Protein AF-A0A4Q4VJL8-F1 (afdb_monomer)

Foldseek 3Di:
DDDDDPDADADDDDDDDDPPPDDDDDDDDDDDDDDDDDDDDQWDQDDDPPFTWTQHPVVRDIDTDPLVVLVVCCVPPVPVQQAADPDPVRNVQLVVLSVCLRVQLPVLLVQLQCQQAPDPDHDPVSNVVSVVSNVVSLVVVLVCLVVHLESGDPHHHSSLVSCQVSLCQQCNSSVHDSVCSNPPRVSVVNNNCVVCVDPSNVVSLVSQCVVLVVLCADSNHRARVVAPDSVSLSVCVVVVHPSNDRD

Structure (mmCIF, N/CA/C/O backbone):
data_AF-A0A4Q4VJL8-F1
#
_entry.id   AF-A0A4Q4VJL8-F1
#
loop_
_atom_site.group_PDB
_atom_site.id
_atom_site.type_symbol
_atom_site.lab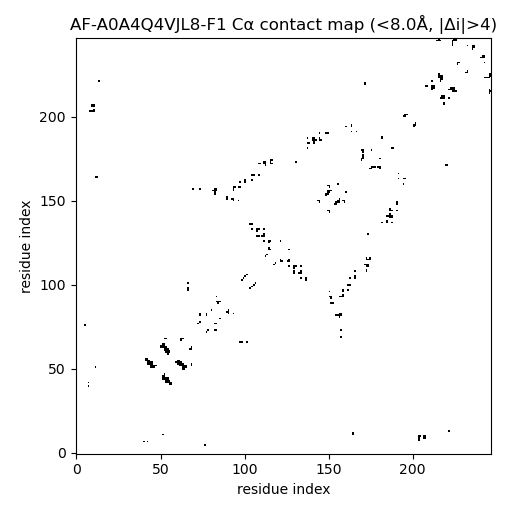el_atom_id
_atom_site.label_alt_id
_atom_site.label_comp_id
_atom_site.label_asym_id
_atom_site.label_entity_id
_atom_site.label_seq_id
_atom_site.pdbx_PDB_ins_code
_atom_site.Cartn_x
_atom_site.Cartn_y
_atom_site.Cartn_z
_atom_site.occupancy
_atom_site.B_iso_or_equiv
_atom_site.auth_seq_id
_atom_site.auth_comp_id
_atom_site.auth_asym_id
_atom_site.auth_atom_id
_atom_site.pdbx_PDB_model_num
ATOM 1 N N . MET A 1 1 ? -18.104 22.735 20.695 1.00 30.42 1 MET A N 1
ATOM 2 C CA . MET A 1 1 ? -16.638 22.797 20.523 1.00 30.42 1 MET A CA 1
ATOM 3 C C . MET A 1 1 ? -16.276 21.788 19.449 1.00 30.42 1 MET A C 1
ATOM 5 O O . MET A 1 1 ? -16.477 20.599 19.645 1.00 30.42 1 MET A O 1
ATOM 9 N N . SER A 1 2 ? -15.942 22.282 18.264 1.00 23.05 2 SER A N 1
ATOM 10 C CA . SER A 1 2 ? -15.775 21.526 17.019 1.00 23.05 2 SER A CA 1
ATOM 11 C C . SER A 1 2 ? -14.376 20.911 16.923 1.00 23.05 2 SER A C 1
ATOM 13 O O . SER A 1 2 ? -13.384 21.617 17.070 1.00 23.05 2 SER A O 1
ATOM 15 N N . SER A 1 3 ? -14.322 19.600 16.683 1.00 23.50 3 SER A N 1
ATOM 16 C CA . SER A 1 3 ? -13.102 18.813 16.456 1.00 23.50 3 SER A CA 1
ATOM 17 C C . SER A 1 3 ? -12.388 19.265 15.166 1.00 23.50 3 SER A C 1
ATOM 19 O O . SER A 1 3 ? -13.074 19.478 14.161 1.00 23.50 3 SER A O 1
ATOM 21 N N . PRO A 1 4 ? -11.051 19.434 15.150 1.00 25.03 4 PRO A N 1
ATOM 22 C CA . PRO A 1 4 ? -10.331 19.746 13.925 1.00 25.03 4 PRO A CA 1
ATOM 23 C C . PRO A 1 4 ? -10.252 18.487 13.053 1.00 25.03 4 PRO A C 1
ATOM 25 O O . PRO A 1 4 ? -9.719 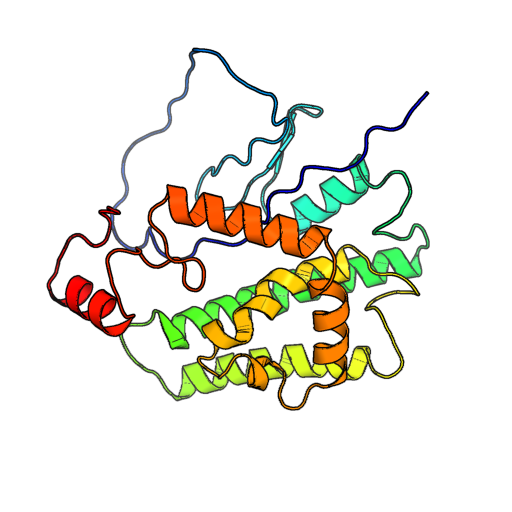17.456 13.455 1.00 25.03 4 PRO A O 1
ATOM 28 N N . ALA A 1 5 ? -10.830 18.570 11.856 1.00 23.64 5 ALA A N 1
ATOM 29 C CA . ALA A 1 5 ? -10.810 17.504 10.867 1.00 23.64 5 ALA A CA 1
ATOM 30 C C . ALA A 1 5 ? -9.370 17.174 10.432 1.00 23.64 5 ALA A C 1
ATOM 32 O O . ALA A 1 5 ? -8.567 18.070 10.173 1.00 23.64 5 ALA A O 1
ATOM 33 N N . ILE A 1 6 ? -9.068 15.881 10.290 1.00 29.61 6 ILE A N 1
ATOM 34 C CA . ILE A 1 6 ? -7.825 15.365 9.701 1.00 29.61 6 ILE A CA 1
ATOM 35 C C . ILE A 1 6 ? -7.850 15.667 8.193 1.00 29.61 6 ILE A C 1
ATOM 37 O O . ILE A 1 6 ? -8.211 14.838 7.362 1.00 29.61 6 ILE A O 1
ATOM 41 N N . THR A 1 7 ? -7.519 16.899 7.823 1.00 24.62 7 THR A N 1
ATOM 42 C CA . THR A 1 7 ? -7.321 17.332 6.436 1.00 24.62 7 THR A CA 1
ATOM 43 C C . THR A 1 7 ? -5.872 17.770 6.285 1.00 24.62 7 THR A C 1
ATOM 45 O O . THR A 1 7 ? -5.560 18.926 6.551 1.00 24.62 7 THR A O 1
ATOM 48 N N . GLY A 1 8 ? -4.965 16.863 5.900 1.00 25.47 8 GLY A N 1
ATOM 49 C CA . GLY A 1 8 ? -3.562 17.271 5.739 1.00 25.47 8 GLY A CA 1
ATOM 50 C C . GLY A 1 8 ? -2.502 16.235 5.362 1.00 25.47 8 GLY A C 1
ATOM 51 O O . GLY A 1 8 ? -1.336 16.610 5.315 1.00 25.47 8 GLY A O 1
ATOM 52 N N . LEU A 1 9 ? -2.834 14.973 5.068 1.00 28.84 9 LEU A N 1
ATOM 53 C CA . LEU A 1 9 ? -1.814 14.004 4.648 1.00 28.84 9 LEU A CA 1
ATOM 54 C C . LEU A 1 9 ? -1.533 14.129 3.141 1.00 28.84 9 LEU A C 1
ATOM 56 O O . LEU A 1 9 ? -2.315 13.681 2.299 1.00 28.84 9 LEU A O 1
ATOM 60 N N . LYS A 1 10 ? -0.408 14.775 2.803 1.00 28.27 10 LYS A N 1
ATOM 61 C CA . LYS A 1 10 ? 0.184 14.735 1.457 1.00 28.27 10 LYS A CA 1
ATOM 62 C C . LYS A 1 10 ? 0.634 13.292 1.156 1.00 28.27 10 LYS A C 1
ATOM 64 O O . LYS A 1 10 ? 1.101 12.614 2.068 1.00 28.27 10 LYS A O 1
ATOM 69 N N . PRO A 1 11 ? 0.505 12.786 -0.079 1.00 28.16 11 PRO A N 1
ATOM 70 C CA . PRO A 1 11 ? 0.740 11.376 -0.365 1.00 28.16 11 PRO A CA 1
ATOM 71 C C . PRO A 1 11 ? 2.225 11.102 -0.516 1.00 28.16 11 PRO A C 1
ATOM 73 O O . PRO A 1 11 ? 2.942 11.779 -1.253 1.00 28.16 11 PRO A O 1
ATOM 76 N N . ILE A 1 12 ? 2.641 10.052 0.168 1.00 34.75 12 ILE A N 1
ATOM 77 C CA . ILE A 1 12 ? 3.999 9.549 0.257 1.00 34.75 12 ILE A CA 1
ATOM 78 C C . ILE A 1 12 ? 4.168 8.469 -0.817 1.00 34.75 12 ILE A C 1
ATOM 80 O O . ILE A 1 12 ? 3.677 7.365 -0.614 1.00 34.75 12 ILE A O 1
ATOM 84 N N . LEU A 1 13 ? 4.807 8.787 -1.954 1.00 27.34 13 LEU A N 1
ATOM 85 C CA . LEU A 1 13 ? 5.547 7.813 -2.782 1.00 27.34 13 LEU A CA 1
ATOM 86 C C . LEU A 1 13 ? 6.289 8.502 -3.948 1.00 27.34 13 LEU A C 1
ATOM 88 O O . LEU A 1 13 ? 5.692 8.669 -5.014 1.00 27.34 13 LEU A O 1
ATOM 92 N N . VAL A 1 14 ? 7.564 8.874 -3.763 1.00 26.58 14 VAL A N 1
ATOM 93 C CA . VAL A 1 14 ? 8.624 8.938 -4.803 1.00 26.58 14 VAL A CA 1
ATOM 94 C C . VAL A 1 14 ? 9.976 8.969 -4.094 1.00 26.58 14 VAL A C 1
ATOM 96 O O . VAL A 1 14 ? 10.228 9.955 -3.414 1.00 26.58 14 VAL A O 1
ATOM 99 N N . TRP A 1 15 ? 10.824 7.945 -4.278 1.00 31.64 15 TRP A N 1
ATOM 100 C CA . TRP A 1 15 ? 12.252 8.101 -4.617 1.00 31.64 15 TRP A CA 1
ATOM 101 C C . TRP A 1 15 ? 13.025 6.773 -4.585 1.00 31.64 15 TRP A C 1
ATOM 103 O O . TRP A 1 15 ? 13.169 6.157 -3.539 1.00 31.64 15 TRP A O 1
ATOM 113 N N . LEU A 1 16 ? 13.592 6.371 -5.721 1.00 23.98 16 LEU A N 1
ATOM 114 C CA . LEU A 1 16 ? 14.665 5.377 -5.815 1.00 23.98 16 LEU A CA 1
ATOM 115 C C . LEU A 1 16 ? 15.442 5.708 -7.092 1.00 23.98 16 LEU A C 1
ATOM 117 O O . LEU A 1 16 ? 15.034 5.242 -8.145 1.00 23.98 16 LEU A O 1
ATOM 121 N N . THR A 1 17 ? 16.476 6.563 -6.992 1.00 23.27 17 THR A N 1
ATOM 122 C CA . THR A 1 17 ? 17.681 6.623 -7.867 1.00 23.27 17 THR A CA 1
ATOM 123 C C . THR A 1 17 ? 18.433 7.959 -7.749 1.00 23.27 17 THR A C 1
ATOM 125 O O . THR A 1 17 ? 18.307 8.814 -8.626 1.00 23.27 17 THR A O 1
ATOM 128 N N . ARG A 1 18 ? 19.286 8.173 -6.733 1.00 31.42 18 ARG A N 1
ATOM 129 C CA . ARG A 1 18 ? 20.259 9.292 -6.837 1.00 31.42 18 ARG A CA 1
ATOM 130 C C . ARG A 1 18 ? 21.608 9.156 -6.137 1.00 31.42 18 ARG A C 1
ATOM 132 O O . ARG A 1 18 ? 22.356 10.128 -6.167 1.00 31.42 18 ARG A O 1
ATOM 139 N N . LYS A 1 19 ? 22.009 8.021 -5.554 1.00 26.44 19 LYS A N 1
ATOM 140 C CA . LYS A 1 19 ? 23.300 8.036 -4.835 1.00 26.44 19 LYS A CA 1
ATOM 141 C C . LYS A 1 19 ? 24.181 6.796 -4.873 1.00 26.44 19 LYS A C 1
ATOM 143 O O . LYS A 1 19 ? 24.944 6.566 -3.950 1.00 26.44 19 LYS A O 1
ATOM 148 N N . PHE A 1 20 ? 24.230 6.099 -6.006 1.00 24.17 20 PHE A N 1
ATOM 149 C CA . PHE A 1 20 ? 25.372 5.211 -6.289 1.00 24.17 20 PHE A CA 1
ATOM 150 C C . PHE A 1 20 ? 26.526 5.901 -7.047 1.00 24.17 20 PHE A C 1
ATOM 152 O O . PHE A 1 20 ? 27.444 5.235 -7.507 1.00 24.17 20 PHE A O 1
ATOM 159 N N . GLY A 1 21 ? 26.508 7.235 -7.178 1.00 24.91 21 GLY A N 1
ATOM 160 C CA . GLY A 1 21 ? 27.370 7.932 -8.138 1.00 24.91 21 GLY A CA 1
ATOM 161 C C . GLY A 1 21 ? 28.543 8.772 -7.626 1.00 24.91 21 GLY A C 1
ATOM 162 O O . GLY A 1 21 ? 29.422 9.037 -8.439 1.00 24.91 21 GLY A O 1
ATOM 163 N N . LYS A 1 22 ? 28.605 9.249 -6.368 1.00 26.14 22 LYS A N 1
ATOM 164 C CA . LYS A 1 22 ? 29.726 10.118 -5.932 1.00 26.14 22 LYS A CA 1
ATOM 165 C C . LYS A 1 22 ? 30.124 9.955 -4.458 1.00 26.14 22 LYS A C 1
ATOM 167 O O . LYS A 1 22 ? 29.318 10.125 -3.549 1.00 26.14 22 LYS A O 1
ATOM 172 N N . ASN A 1 23 ? 31.413 9.655 -4.309 1.00 24.53 23 ASN A N 1
ATOM 173 C CA . ASN A 1 23 ? 32.267 9.534 -3.131 1.00 24.53 23 ASN A CA 1
ATOM 174 C C . ASN A 1 23 ? 31.929 10.371 -1.885 1.00 24.53 23 ASN A C 1
ATOM 176 O O . ASN A 1 23 ? 31.685 11.574 -1.938 1.00 24.53 23 ASN A O 1
ATOM 180 N N . THR A 1 24 ? 32.113 9.688 -0.755 1.00 33.09 24 THR A N 1
ATOM 181 C CA . THR A 1 24 ? 32.731 10.136 0.501 1.00 33.09 24 THR A CA 1
ATOM 182 C C . THR A 1 24 ? 33.457 11.491 0.459 1.00 33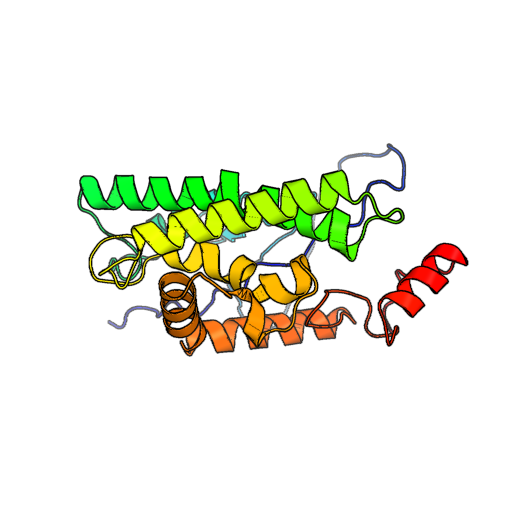.09 24 THR A C 1
ATOM 184 O O . THR A 1 24 ? 34.460 11.636 -0.240 1.00 33.09 24 THR A O 1
ATOM 187 N N . SER A 1 25 ? 33.017 12.449 1.282 1.00 26.88 25 SER A N 1
ATOM 188 C CA . SER A 1 25 ? 33.836 13.280 2.194 1.00 26.88 25 SER A CA 1
ATOM 189 C C . SER A 1 25 ? 33.126 14.596 2.551 1.00 26.88 25 SER A C 1
ATOM 191 O O . SER A 1 25 ? 32.564 15.254 1.681 1.00 26.88 25 SER A O 1
ATOM 193 N N . LYS A 1 26 ? 33.261 14.996 3.829 1.00 24.62 26 LYS A N 1
ATOM 194 C CA . LYS A 1 26 ? 32.764 16.228 4.490 1.00 24.62 26 LYS A CA 1
ATOM 195 C C . LYS A 1 26 ? 31.269 16.159 4.836 1.00 24.62 26 LYS A C 1
ATOM 197 O O . LYS A 1 26 ? 30.438 15.977 3.966 1.00 24.62 26 LYS A O 1
ATOM 202 N N . GLY A 1 27 ? 30.827 16.245 6.083 1.00 23.50 27 GLY A N 1
ATOM 203 C CA . GLY A 1 27 ? 31.391 16.853 7.285 1.00 23.50 27 GLY A CA 1
ATOM 204 C C . GLY A 1 27 ? 30.215 17.582 7.936 1.00 23.50 27 GLY A C 1
ATOM 205 O O . GLY A 1 27 ? 29.641 18.466 7.312 1.00 23.50 27 GLY A O 1
ATOM 206 N N . ALA A 1 28 ? 29.788 17.128 9.110 1.00 33.50 28 ALA A N 1
ATOM 207 C CA . ALA A 1 28 ? 28.619 17.646 9.808 1.00 33.50 28 ALA A CA 1
ATOM 208 C C . ALA A 1 28 ? 28.788 19.124 10.199 1.00 33.50 28 ALA A C 1
ATOM 210 O O . ALA A 1 28 ? 29.807 19.480 10.789 1.00 33.50 28 ALA A O 1
ATOM 211 N N . SER A 1 29 ? 27.767 19.949 9.944 1.00 23.30 29 SER A N 1
ATOM 212 C CA . SER A 1 29 ? 27.501 21.183 10.696 1.00 23.30 29 SER A CA 1
ATOM 213 C C . SER A 1 29 ? 26.092 21.740 10.414 1.00 23.30 29 SER A C 1
ATOM 215 O O . SER A 1 29 ? 25.740 22.079 9.289 1.00 23.30 29 SER A O 1
ATOM 217 N N . HIS A 1 30 ? 25.286 21.863 11.472 1.00 25.00 30 HIS A N 1
ATOM 218 C CA . HIS A 1 30 ? 24.261 22.911 11.635 1.00 25.00 30 HIS A CA 1
ATOM 219 C C . HIS A 1 30 ? 24.960 24.165 12.222 1.00 25.00 30 HIS A C 1
ATOM 221 O O . HIS A 1 30 ? 25.996 23.953 12.864 1.00 25.00 30 HIS A O 1
ATOM 227 N N . PRO A 1 31 ? 24.480 25.435 12.068 1.00 35.41 31 PRO A N 1
ATOM 228 C CA . PRO A 1 31 ? 23.102 25.860 12.406 1.00 35.41 31 PRO A CA 1
ATOM 229 C C . PRO A 1 31 ? 22.469 27.079 11.649 1.00 35.41 31 PRO A C 1
ATOM 231 O O . PRO A 1 31 ? 23.143 27.858 10.990 1.00 35.41 31 PRO A O 1
ATOM 234 N N . ASN A 1 32 ? 21.142 27.222 11.832 1.00 26.30 32 ASN A N 1
ATOM 235 C CA . ASN A 1 32 ? 20.248 28.412 11.878 1.00 26.30 32 ASN A CA 1
ATOM 236 C C . ASN A 1 32 ? 20.359 29.610 10.892 1.00 26.30 32 ASN A C 1
ATOM 238 O O . ASN A 1 32 ? 21.335 30.352 10.911 1.00 26.30 32 ASN A O 1
ATOM 242 N N . SER A 1 33 ? 19.248 29.965 10.213 1.00 27.86 33 SER A N 1
ATOM 243 C CA . SER A 1 33 ? 18.412 31.158 10.533 1.00 27.86 33 SER A CA 1
ATOM 244 C C . SER A 1 33 ? 17.392 31.550 9.433 1.00 27.86 33 SER A C 1
ATOM 246 O O . SER A 1 33 ? 17.718 31.703 8.263 1.00 27.86 33 SER A O 1
ATOM 248 N N . ASN A 1 34 ? 16.137 31.699 9.873 1.00 27.12 34 ASN A N 1
ATOM 249 C CA . ASN A 1 34 ? 15.090 32.675 9.525 1.00 27.12 34 ASN A CA 1
ATOM 250 C C . ASN A 1 34 ? 15.076 33.393 8.155 1.00 27.12 34 ASN A C 1
ATOM 252 O O . ASN A 1 34 ? 15.897 34.267 7.899 1.00 27.12 34 ASN A O 1
ATOM 256 N N . ASN A 1 35 ? 13.978 33.210 7.403 1.00 27.31 35 ASN A N 1
ATOM 257 C CA . ASN A 1 35 ? 13.079 34.313 7.013 1.00 27.31 35 ASN A CA 1
ATOM 258 C C . ASN A 1 35 ? 11.702 33.805 6.530 1.00 27.31 35 ASN A C 1
ATOM 260 O O . ASN A 1 35 ? 11.558 32.676 6.074 1.00 27.31 35 ASN A O 1
ATOM 264 N N . ALA A 1 36 ? 10.683 34.638 6.744 1.00 25.86 36 ALA A N 1
ATOM 265 C CA . ALA A 1 36 ? 9.289 34.280 7.007 1.00 25.86 36 ALA A CA 1
ATOM 266 C C . ALA A 1 36 ? 8.304 34.387 5.817 1.00 25.86 36 ALA A C 1
ATOM 268 O O . ALA A 1 36 ? 8.556 35.097 4.848 1.00 25.86 36 ALA A O 1
ATOM 269 N N . SER A 1 37 ? 7.103 33.814 6.041 1.00 24.05 37 SER A N 1
ATOM 270 C CA . SER A 1 37 ? 5.790 34.056 5.388 1.00 24.05 37 SER A CA 1
ATOM 271 C C . SER A 1 37 ? 5.578 33.379 4.012 1.00 24.05 37 SER A C 1
ATOM 273 O O . SER A 1 37 ? 6.377 33.554 3.110 1.00 24.05 37 SER A O 1
ATOM 275 N N . THR A 1 38 ? 4.553 32.548 3.754 1.00 25.20 38 THR A N 1
ATOM 276 C CA . THR A 1 38 ? 3.117 32.651 4.085 1.00 25.20 38 THR A CA 1
ATOM 277 C C . THR A 1 38 ? 2.386 31.276 4.025 1.00 25.20 38 THR A C 1
ATOM 279 O O . THR A 1 38 ? 2.705 30.437 3.190 1.00 25.20 38 THR A O 1
ATOM 282 N N . TRP A 1 39 ? 1.365 31.113 4.889 1.00 21.69 39 TRP A N 1
ATOM 283 C CA . TRP A 1 39 ? 0.334 30.047 5.040 1.00 21.69 39 TRP A CA 1
ATOM 284 C C . TRP A 1 39 ? 0.692 28.693 5.712 1.00 21.69 39 TRP A C 1
ATOM 286 O O . TRP A 1 39 ? 1.676 28.051 5.350 1.00 21.69 39 TRP A O 1
ATOM 296 N N . PRO A 1 40 ? -0.115 28.226 6.701 1.00 26.66 40 PRO A N 1
ATOM 297 C CA . PRO A 1 40 ? 0.281 27.172 7.629 1.00 26.66 40 PRO A CA 1
ATOM 298 C C . PRO A 1 40 ? -0.062 25.783 7.081 1.00 26.66 40 PRO A C 1
ATOM 300 O O . PRO A 1 40 ? -1.214 25.358 7.078 1.00 26.66 40 PRO A O 1
ATOM 303 N N . ASN A 1 41 ? 0.961 25.047 6.661 1.00 29.20 41 ASN A N 1
ATOM 304 C CA . ASN A 1 41 ? 0.925 23.589 6.677 1.00 29.20 41 ASN A CA 1
ATOM 305 C C . ASN A 1 41 ? 1.681 23.147 7.939 1.00 29.20 41 ASN A C 1
ATOM 307 O O . ASN A 1 41 ? 2.882 23.406 8.009 1.00 29.20 41 ASN A O 1
ATOM 311 N N . PRO A 1 42 ? 1.029 22.523 8.937 1.00 30.83 42 PRO A N 1
ATOM 312 C CA . PRO A 1 42 ? 1.705 22.124 10.173 1.00 30.83 42 PRO A CA 1
ATOM 313 C C . PRO A 1 42 ? 2.658 20.937 9.976 1.00 30.83 42 PRO A C 1
ATOM 315 O O . PRO A 1 42 ? 3.481 20.673 10.835 1.00 30.83 42 PRO A O 1
ATOM 318 N N . TRP A 1 43 ? 2.602 20.240 8.841 1.00 31.89 43 TRP A N 1
ATOM 319 C CA . TRP A 1 43 ? 3.449 19.078 8.574 1.00 31.89 43 TRP A CA 1
ATOM 320 C C . TRP A 1 43 ? 4.569 19.453 7.607 1.00 31.89 43 TRP A C 1
ATOM 322 O O . TRP A 1 43 ? 4.315 19.691 6.419 1.00 31.89 43 TRP A O 1
ATOM 332 N N . LYS A 1 44 ? 5.812 19.487 8.096 1.00 31.34 44 LYS A N 1
ATOM 333 C CA . LYS A 1 44 ? 6.993 19.463 7.231 1.00 31.34 44 LYS A CA 1
ATOM 334 C C . LYS A 1 44 ? 7.464 18.018 7.105 1.00 31.34 44 LYS A C 1
ATOM 336 O O . LYS A 1 44 ? 7.867 17.386 8.071 1.00 31.34 44 LYS A O 1
ATOM 341 N N . VAL A 1 45 ? 7.396 17.493 5.887 1.00 34.78 45 VAL A N 1
ATOM 342 C CA . VAL A 1 45 ? 8.121 16.276 5.513 1.00 34.78 45 VAL A CA 1
ATOM 343 C C . VAL A 1 45 ? 9.525 16.742 5.143 1.00 34.78 45 VAL A C 1
ATOM 345 O O . VAL A 1 45 ? 9.701 17.391 4.109 1.00 34.78 45 VAL A O 1
ATOM 348 N N . VAL A 1 46 ? 10.498 16.500 6.018 1.00 25.73 46 VAL A N 1
ATOM 349 C CA . VAL A 1 46 ? 11.905 16.859 5.798 1.00 25.73 46 VAL A CA 1
ATOM 350 C C . VAL A 1 46 ? 12.654 15.589 5.419 1.00 25.73 46 VAL A C 1
ATOM 352 O O . VAL A 1 46 ? 12.672 14.625 6.172 1.00 25.73 46 VAL A O 1
ATOM 355 N N . VAL A 1 47 ? 13.270 15.570 4.237 1.00 27.05 47 VAL A N 1
ATOM 356 C CA . VAL A 1 47 ? 14.093 14.437 3.794 1.00 27.05 47 VAL A CA 1
ATOM 357 C C . VAL A 1 47 ? 15.478 14.582 4.419 1.00 27.05 47 VAL A C 1
ATOM 359 O O . VAL A 1 47 ? 16.305 15.357 3.936 1.00 27.05 47 VAL A O 1
ATOM 362 N N . ILE A 1 48 ? 15.733 13.850 5.499 1.00 25.09 48 ILE A N 1
ATOM 363 C CA . ILE A 1 48 ? 17.062 13.734 6.102 1.00 25.09 48 ILE A CA 1
ATOM 364 C C . ILE A 1 48 ? 17.600 12.364 5.694 1.00 25.09 48 ILE A C 1
ATOM 366 O O . ILE A 1 48 ? 17.138 11.353 6.197 1.00 25.09 48 ILE A O 1
ATOM 370 N N . LEU A 1 49 ? 18.559 12.352 4.761 1.00 28.34 49 LEU A N 1
ATOM 371 C CA . LEU A 1 49 ? 19.266 11.154 4.285 1.00 28.34 49 LEU A CA 1
ATOM 372 C C . LEU A 1 49 ? 18.336 10.026 3.792 1.00 28.34 49 LEU A C 1
ATOM 374 O O . LEU A 1 49 ? 18.091 9.056 4.487 1.00 28.34 49 LEU A O 1
ATOM 378 N N . GLU A 1 50 ? 17.885 10.140 2.541 1.00 38.03 50 GLU A N 1
ATOM 379 C CA . GLU A 1 50 ? 17.368 9.023 1.719 1.00 38.03 50 GLU A CA 1
ATOM 380 C C . GLU A 1 50 ? 16.127 8.262 2.220 1.00 38.03 50 GLU A C 1
ATOM 382 O O . GLU A 1 50 ? 15.647 7.382 1.507 1.00 38.03 50 GLU A O 1
ATOM 387 N N . GLU A 1 51 ? 15.507 8.674 3.326 1.00 45.16 51 GLU A N 1
ATOM 388 C CA . GLU A 1 51 ? 14.249 8.102 3.804 1.00 45.16 51 GLU A CA 1
ATOM 389 C C . GLU A 1 51 ? 13.186 9.172 4.083 1.00 45.16 51 GLU A C 1
ATOM 391 O O . GLU A 1 51 ? 13.464 10.316 4.454 1.00 45.16 51 GLU A O 1
ATOM 396 N N . LEU A 1 52 ? 11.929 8.800 3.828 1.00 55.91 52 LEU A N 1
ATOM 397 C CA . LEU A 1 52 ? 10.756 9.632 4.075 1.00 55.91 52 LEU A CA 1
ATOM 398 C C . LEU A 1 52 ? 10.596 9.811 5.585 1.00 55.91 52 LEU A C 1
ATOM 400 O O . LEU A 1 52 ? 10.239 8.854 6.269 1.00 55.91 52 LEU A O 1
ATOM 404 N N . ALA A 1 53 ? 10.835 11.026 6.082 1.00 67.88 53 ALA A N 1
ATOM 405 C CA . ALA A 1 53 ? 10.638 11.362 7.484 1.00 67.88 53 ALA A CA 1
ATOM 406 C C . ALA A 1 53 ? 9.509 12.384 7.680 1.00 67.88 53 ALA A C 1
ATOM 408 O O . ALA A 1 53 ? 9.327 13.311 6.886 1.00 67.88 53 ALA A O 1
ATOM 409 N N . ILE A 1 54 ? 8.744 12.206 8.753 1.00 82.38 54 ILE A N 1
ATOM 410 C CA . ILE A 1 54 ? 7.833 13.216 9.294 1.00 82.38 54 ILE A CA 1
ATOM 411 C C . ILE A 1 54 ? 8.554 13.975 10.408 1.00 82.38 54 ILE A C 1
ATOM 413 O O . ILE A 1 54 ? 9.208 13.363 11.250 1.00 82.38 54 ILE A O 1
ATOM 417 N N . GLU A 1 55 ? 8.417 15.298 10.412 1.00 84.88 55 GLU A N 1
ATOM 418 C CA . GLU A 1 55 ? 8.706 16.150 11.564 1.00 84.88 55 GLU A CA 1
ATOM 419 C C . GLU A 1 55 ? 7.365 16.645 12.116 1.00 84.88 55 GLU A C 1
ATOM 421 O O . GLU A 1 55 ? 6.627 17.363 11.429 1.00 84.88 55 GLU A O 1
ATOM 426 N N . ASP A 1 56 ? 7.017 16.208 13.326 1.00 83.81 56 ASP A N 1
ATOM 427 C CA . ASP A 1 56 ? 5.798 16.634 14.009 1.00 83.81 56 ASP A CA 1
ATOM 428 C C . ASP A 1 56 ? 6.097 17.806 14.958 1.00 83.81 56 ASP A C 1
ATOM 430 O O . ASP A 1 56 ? 6.708 17.595 16.010 1.00 83.81 56 ASP A O 1
ATOM 434 N N . PRO A 1 57 ? 5.641 19.037 14.653 1.00 82.44 57 PRO A N 1
ATOM 435 C CA . PRO A 1 57 ? 5.902 20.190 15.511 1.00 82.44 57 PRO A CA 1
ATOM 436 C C . PRO A 1 57 ? 5.114 20.165 16.827 1.00 82.44 57 PRO A C 1
ATOM 438 O O . PRO A 1 57 ? 5.408 20.958 17.718 1.00 82.44 57 PRO A O 1
ATOM 441 N N . ASN A 1 58 ? 4.099 19.304 16.964 1.00 86.38 58 ASN A N 1
ATOM 442 C CA . ASN A 1 58 ? 3.310 19.197 18.194 1.00 86.38 58 ASN A CA 1
ATOM 443 C C . ASN A 1 58 ? 4.019 18.350 19.253 1.00 86.38 58 ASN A C 1
ATOM 445 O O . ASN A 1 58 ? 3.791 18.554 20.444 1.00 86.38 58 ASN A O 1
ATOM 449 N N . THR A 1 59 ? 4.860 17.402 18.831 1.00 85.88 59 THR A N 1
ATOM 450 C CA . THR A 1 59 ? 5.583 16.503 19.744 1.00 85.88 59 THR A CA 1
ATOM 451 C C . THR A 1 59 ? 7.100 16.615 19.643 1.00 85.88 59 THR A C 1
ATOM 453 O O . THR A 1 59 ? 7.782 15.881 20.351 1.00 85.88 59 THR A O 1
ATOM 456 N N . ASP A 1 60 ? 7.621 17.473 18.759 1.00 86.50 60 ASP A N 1
ATOM 457 C CA . ASP A 1 60 ? 9.056 17.606 18.459 1.00 86.50 60 ASP A CA 1
ATOM 458 C C . ASP A 1 60 ? 9.700 16.256 18.075 1.00 86.50 60 ASP A C 1
ATOM 460 O O . ASP A 1 60 ? 10.835 15.942 18.432 1.00 86.50 60 ASP A O 1
ATOM 464 N N . LEU A 1 61 ? 8.930 15.402 17.383 1.00 86.19 61 LEU A N 1
ATOM 465 C CA . LEU A 1 61 ? 9.368 14.065 16.984 1.00 86.19 61 LEU A CA 1
ATOM 466 C C . LEU A 1 61 ? 9.718 14.052 15.499 1.00 86.19 61 LEU A C 1
ATOM 468 O O . LEU A 1 61 ? 8.885 14.375 14.651 1.00 86.19 61 LEU A O 1
ATOM 472 N N . VAL A 1 62 ? 10.930 13.593 15.197 1.00 87.88 62 VAL A N 1
ATOM 473 C CA . VAL A 1 62 ? 11.352 13.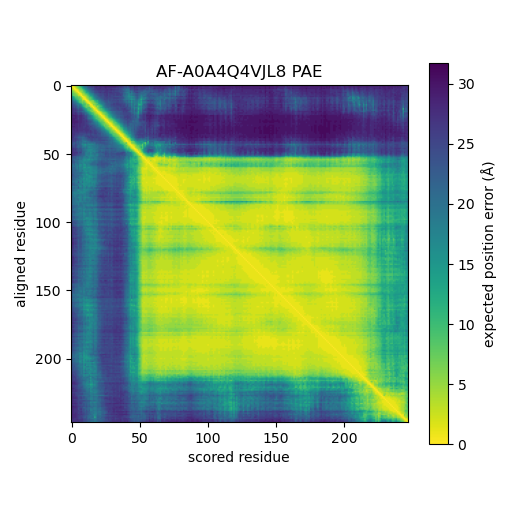242 13.840 1.00 87.88 62 VAL A CA 1
ATOM 474 C C . VAL A 1 62 ? 11.328 11.726 13.708 1.00 87.88 62 VAL A C 1
ATOM 476 O O . VAL A 1 62 ? 12.006 11.023 14.460 1.00 87.88 62 VAL A O 1
ATOM 479 N N . LEU A 1 63 ? 10.548 11.219 12.757 1.00 85.19 63 LEU A N 1
ATOM 480 C CA . LEU A 1 63 ? 10.342 9.787 12.565 1.00 85.19 63 LEU A CA 1
ATOM 481 C C . LEU A 1 63 ? 10.494 9.411 11.095 1.00 85.19 63 LEU A C 1
ATOM 483 O O . LEU A 1 63 ? 9.947 10.078 10.224 1.00 85.19 63 LEU A O 1
ATOM 487 N N . TRP A 1 64 ? 11.210 8.324 10.842 1.00 87.06 64 TRP A N 1
ATOM 488 C CA . TRP A 1 64 ? 11.410 7.700 9.535 1.00 87.06 64 TRP A CA 1
ATOM 489 C C . TRP A 1 64 ? 10.768 6.305 9.532 1.00 87.06 64 TRP A C 1
ATOM 491 O O . TRP A 1 64 ? 10.227 5.876 10.548 1.00 87.06 64 TRP A O 1
ATOM 501 N N . GLU A 1 65 ? 10.792 5.624 8.387 1.00 87.81 65 GLU A N 1
ATOM 502 C CA . GLU A 1 65 ? 9.976 4.447 8.049 1.00 87.81 65 GLU A CA 1
ATOM 503 C C . GLU A 1 65 ? 8.474 4.707 7.929 1.00 87.81 65 GLU A C 1
ATOM 505 O O . GLU A 1 65 ? 7.773 5.033 8.888 1.00 87.81 65 GLU A O 1
ATOM 510 N N . SER A 1 66 ? 7.923 4.432 6.744 1.00 88.25 66 SER A N 1
ATOM 511 C CA . SER A 1 66 ? 6.496 4.652 6.477 1.00 88.25 66 SER A CA 1
ATOM 512 C C . SER A 1 66 ? 5.577 3.867 7.426 1.00 88.25 66 SER A C 1
ATOM 514 O O . SER A 1 66 ? 4.558 4.396 7.867 1.00 88.25 66 SER A O 1
ATOM 516 N N . GLY A 1 67 ? 5.953 2.645 7.821 1.00 90.12 67 GLY A N 1
ATOM 517 C CA . GLY A 1 67 ? 5.194 1.848 8.789 1.00 90.12 67 GLY A CA 1
ATOM 518 C C . GLY A 1 67 ? 5.233 2.397 10.215 1.00 90.12 67 GLY A C 1
ATOM 519 O O . GLY A 1 67 ? 4.238 2.290 10.935 1.00 90.12 67 GLY A O 1
ATOM 520 N N . ALA A 1 68 ? 6.342 3.011 10.629 1.00 92.44 68 ALA A N 1
ATOM 521 C CA . ALA A 1 68 ? 6.432 3.672 11.928 1.00 92.44 68 ALA A CA 1
ATOM 522 C C . ALA A 1 68 ? 5.625 4.978 11.922 1.00 92.44 68 ALA A C 1
ATOM 524 O O . ALA A 1 68 ? 4.841 5.219 12.838 1.00 92.44 68 ALA A O 1
ATOM 525 N N . ILE A 1 69 ? 5.730 5.760 10.844 1.00 90.62 69 ILE A N 1
ATOM 526 C CA . ILE A 1 69 ? 4.956 6.991 10.637 1.00 90.62 69 ILE A CA 1
ATOM 527 C C . ILE A 1 69 ? 3.453 6.708 10.670 1.00 90.62 69 ILE A C 1
ATOM 529 O O . ILE A 1 69 ? 2.717 7.399 11.369 1.00 90.62 69 ILE A O 1
ATOM 533 N N . ILE A 1 70 ? 2.981 5.675 9.964 1.00 92.00 70 ILE A N 1
ATOM 534 C CA . ILE A 1 70 ? 1.562 5.293 9.981 1.00 92.00 70 ILE A CA 1
ATOM 535 C C . ILE A 1 70 ? 1.110 4.952 11.404 1.00 92.00 70 ILE A C 1
ATOM 537 O O . ILE A 1 70 ? 0.073 5.445 11.840 1.00 92.00 70 ILE A O 1
ATOM 541 N N . GLN A 1 71 ? 1.877 4.145 12.142 1.00 93.62 71 GLN A N 1
ATOM 542 C CA . GLN A 1 71 ? 1.521 3.786 13.519 1.00 93.62 71 GLN A CA 1
ATOM 543 C C . GLN A 1 71 ? 1.463 5.011 14.433 1.00 93.62 71 GLN A C 1
ATOM 545 O O . GLN A 1 71 ? 0.486 5.168 15.161 1.00 93.62 71 GLN A O 1
ATOM 550 N N . TYR A 1 72 ? 2.446 5.905 14.330 1.00 93.44 72 TYR A N 1
ATOM 551 C CA . TYR A 1 72 ? 2.467 7.163 15.071 1.00 93.44 72 TYR A CA 1
ATOM 552 C C . TYR A 1 72 ? 1.233 8.023 14.763 1.00 93.44 72 TYR A C 1
ATOM 554 O O . TYR A 1 72 ? 0.539 8.468 15.675 1.00 93.44 72 TYR A O 1
ATOM 562 N N . LEU A 1 73 ? 0.892 8.191 13.481 1.00 91.12 73 LEU A N 1
ATOM 563 C CA . LEU A 1 73 ? -0.274 8.975 13.074 1.00 91.12 73 LEU A CA 1
ATOM 564 C C . LEU A 1 73 ? -1.587 8.382 13.603 1.00 91.12 73 LEU A C 1
ATOM 566 O O . LEU A 1 73 ? -2.488 9.120 13.995 1.00 91.12 73 LEU A O 1
ATOM 570 N N . ILE A 1 74 ? -1.703 7.056 13.626 1.00 93.38 74 ILE A N 1
ATOM 571 C CA . ILE A 1 74 ? -2.883 6.368 14.161 1.00 93.38 74 ILE A CA 1
ATOM 572 C C . ILE A 1 74 ? -2.964 6.495 15.682 1.00 93.38 74 ILE A C 1
ATOM 574 O O . ILE A 1 74 ? -4.054 6.688 16.223 1.00 93.38 74 ILE A O 1
ATOM 578 N N . GLU A 1 75 ? -1.835 6.406 16.378 1.00 92.56 75 GLU A N 1
ATOM 579 C CA . GLU A 1 75 ? -1.783 6.563 17.830 1.00 92.56 75 GLU A CA 1
ATOM 580 C C . GLU A 1 75 ? -2.152 7.986 18.261 1.00 92.56 75 GLU A C 1
ATOM 582 O O . GLU A 1 75 ? -2.988 8.149 19.150 1.00 92.56 75 GLU A O 1
ATOM 587 N N . GLN A 1 76 ? -1.589 8.999 17.599 1.00 91.88 76 GLN A N 1
ATOM 588 C CA . GLN A 1 76 ? -1.765 10.401 17.981 1.00 91.88 76 GLN A CA 1
ATOM 589 C C . GLN A 1 76 ? -3.053 11.026 17.435 1.00 91.88 76 GLN A C 1
ATOM 591 O O . GLN A 1 76 ? -3.717 11.787 18.139 1.00 91.88 76 GLN A O 1
ATOM 596 N N . TYR A 1 77 ? -3.429 10.717 16.188 1.00 90.06 77 TYR A N 1
ATOM 597 C CA . TYR A 1 77 ? -4.446 11.489 15.464 1.00 90.06 77 TYR A CA 1
ATOM 598 C C . TYR A 1 77 ? -5.723 10.712 15.136 1.00 90.06 77 TYR A C 1
ATOM 600 O O . TYR A 1 77 ? -6.769 11.339 14.964 1.00 90.06 77 TYR A O 1
ATOM 608 N N . ASP A 1 78 ? -5.719 9.373 15.121 1.00 92.19 78 ASP A N 1
ATOM 609 C CA . ASP A 1 78 ? -6.955 8.588 14.951 1.00 92.19 78 ASP A CA 1
ATOM 610 C C . ASP A 1 78 ? -7.701 8.406 16.286 1.00 92.19 78 ASP A C 1
ATOM 612 O O . ASP A 1 78 ? -7.896 7.298 16.802 1.00 92.19 78 ASP A O 1
ATOM 616 N N . VAL A 1 79 ? -8.117 9.534 16.868 1.00 91.50 79 VAL A N 1
ATOM 617 C CA . VAL A 1 79 ? -8.812 9.600 18.167 1.00 91.50 79 VAL A CA 1
ATOM 618 C C . VAL A 1 79 ? -10.149 8.857 18.111 1.00 91.50 79 VAL A C 1
ATOM 620 O O . VAL A 1 79 ? -10.467 8.079 19.005 1.00 91.50 79 VAL A O 1
ATOM 623 N N . ASN A 1 80 ? -10.893 9.030 17.015 1.00 92.44 80 ASN A N 1
ATOM 624 C CA . ASN A 1 80 ? -12.216 8.431 16.811 1.00 92.44 80 ASN A CA 1
ATOM 625 C C . ASN A 1 80 ? -12.164 6.991 16.278 1.00 92.44 80 ASN A C 1
ATOM 627 O O . ASN A 1 80 ? -13.206 6.430 15.942 1.00 92.44 80 ASN A O 1
ATOM 631 N N . LYS A 1 81 ? -10.965 6.405 16.157 1.00 92.44 81 LYS A N 1
ATOM 632 C CA . LYS A 1 81 ? -10.754 5.034 15.667 1.00 92.44 81 LYS A CA 1
ATOM 633 C C . LYS A 1 81 ? -11.445 4.790 14.328 1.00 92.44 81 LYS A C 1
ATOM 635 O O . LYS A 1 81 ? -12.100 3.775 14.102 1.00 92.44 81 LYS A O 1
ATOM 640 N N . THR A 1 82 ? -11.319 5.754 13.427 1.00 93.31 82 THR A N 1
ATOM 641 C CA . THR A 1 82 ? -11.891 5.685 12.080 1.00 93.31 82 THR A CA 1
ATOM 642 C C . THR A 1 82 ? -11.097 4.755 11.172 1.00 93.31 82 THR A C 1
ATOM 644 O O . THR A 1 82 ? -11.687 4.114 10.308 1.00 93.31 82 THR A O 1
ATOM 647 N N . LEU A 1 83 ? -9.785 4.639 11.400 1.00 93.44 83 LEU A N 1
ATOM 648 C CA . LEU A 1 83 ? -8.847 3.859 10.590 1.00 93.44 83 LEU A CA 1
ATOM 649 C C . LEU A 1 83 ? -8.209 2.700 11.364 1.00 93.44 83 LEU A C 1
ATOM 651 O O . LEU A 1 83 ? -7.377 1.986 10.807 1.00 93.44 83 LEU A O 1
ATOM 655 N N . THR A 1 84 ? -8.582 2.496 12.626 1.00 94.62 84 THR A N 1
ATOM 656 C CA . THR A 1 84 ? -8.053 1.425 13.475 1.00 94.62 84 THR A CA 1
ATOM 657 C C . THR A 1 84 ? -9.144 0.755 14.314 1.00 94.62 84 THR A C 1
ATOM 659 O O . THR A 1 84 ? -10.299 1.191 14.344 1.00 94.62 84 THR A O 1
ATOM 662 N N . TYR A 1 85 ? -8.760 -0.311 15.006 1.00 94.06 85 TYR A N 1
ATOM 663 C CA . TYR A 1 85 ? -9.544 -0.994 16.031 1.00 94.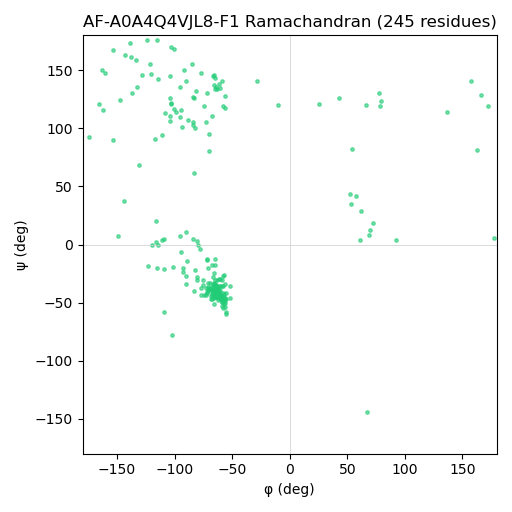06 85 TYR A CA 1
ATOM 664 C C . TYR A 1 85 ? -8.764 -0.997 17.355 1.00 94.06 85 TYR A C 1
ATOM 666 O O . TYR A 1 85 ? -7.536 -0.907 17.366 1.00 94.06 85 TYR A O 1
ATOM 674 N N . ASP A 1 86 ? -9.481 -1.096 18.469 1.00 88.62 86 ASP A N 1
ATOM 675 C CA . ASP A 1 86 ? -8.953 -1.172 19.838 1.00 88.62 86 ASP A CA 1
ATOM 676 C C . ASP A 1 86 ? -8.946 -2.602 20.406 1.00 88.62 86 ASP A C 1
ATOM 678 O O . ASP A 1 86 ? -8.193 -2.899 21.336 1.00 88.62 86 ASP A O 1
ATOM 682 N N . GLY A 1 87 ? -9.735 -3.502 19.813 1.00 94.38 87 GLY A N 1
ATOM 683 C CA . GLY A 1 87 ? -9.757 -4.920 20.143 1.00 94.38 87 GLY A CA 1
ATOM 684 C C . GLY A 1 87 ? -8.392 -5.593 19.965 1.00 94.38 87 GLY A C 1
ATOM 685 O O . GLY A 1 87 ? -7.639 -5.321 19.025 1.00 94.38 87 GLY A O 1
ATOM 686 N N . LEU A 1 88 ? -8.063 -6.497 20.896 1.00 95.56 88 LEU A N 1
ATOM 687 C CA . LEU A 1 88 ? -6.767 -7.178 20.936 1.00 95.56 88 LEU A CA 1
ATOM 688 C C . LEU A 1 88 ? -6.469 -7.910 19.618 1.00 95.56 88 LEU A C 1
ATOM 690 O O . LEU A 1 88 ? -5.368 -7.800 19.081 1.00 95.56 88 LEU A O 1
ATOM 694 N N . LYS A 1 89 ? -7.451 -8.645 19.084 1.00 97.12 89 LYS A N 1
ATOM 695 C CA . LYS A 1 89 ? -7.271 -9.457 17.872 1.00 97.12 89 LYS A CA 1
ATOM 696 C C . LYS A 1 89 ? -7.069 -8.577 16.646 1.00 97.12 89 LYS A C 1
ATOM 698 O O . LYS A 1 89 ? -6.138 -8.790 15.874 1.00 97.12 89 LYS A O 1
ATOM 703 N N . GLU A 1 90 ? -7.915 -7.568 16.495 1.00 96.81 90 GLU A N 1
ATOM 704 C CA . GLU A 1 90 ? -7.902 -6.639 15.376 1.00 96.81 90 GLU A CA 1
ATOM 705 C C . GLU A 1 90 ? -6.588 -5.861 15.355 1.00 96.81 90 GLU A C 1
ATOM 707 O O . GLU A 1 90 ? -5.943 -5.800 14.313 1.00 96.81 90 GLU A O 1
ATOM 712 N N . LYS A 1 91 ? -6.120 -5.365 16.507 1.00 95.19 91 LYS A N 1
ATOM 713 C CA . LYS A 1 91 ? -4.823 -4.683 16.622 1.00 95.19 91 LYS A CA 1
ATOM 714 C C . LYS A 1 91 ? -3.669 -5.547 16.107 1.00 95.19 91 LYS A C 1
ATOM 716 O O . LYS A 1 91 ? -2.831 -5.063 15.345 1.00 95.19 91 LYS A O 1
ATOM 721 N N . HIS A 1 92 ? -3.617 -6.821 16.499 1.00 97.25 92 HIS A N 1
ATOM 722 C CA . HIS A 1 92 ? -2.557 -7.725 16.051 1.00 97.25 92 HIS A CA 1
ATOM 723 C C . HIS A 1 92 ? -2.671 -8.073 14.563 1.00 97.25 92 HIS A C 1
ATOM 725 O O . HIS A 1 92 ? -1.646 -8.110 13.884 1.00 97.25 92 HIS A O 1
ATOM 731 N N . HIS A 1 93 ? -3.882 -8.254 14.031 1.00 97.94 93 HIS A N 1
ATOM 732 C CA . HIS A 1 93 ? -4.074 -8.474 12.596 1.00 97.94 93 HIS A CA 1
ATOM 733 C C . HIS A 1 93 ? -3.743 -7.237 11.756 1.00 97.94 93 HIS A C 1
ATOM 735 O O . HIS A 1 93 ? -3.130 -7.372 10.700 1.00 97.94 93 HIS A O 1
ATOM 741 N N . LEU A 1 94 ? -4.075 -6.033 12.226 1.00 97.81 94 LEU A N 1
ATOM 742 C CA . LEU A 1 94 ? -3.695 -4.792 11.552 1.00 97.81 94 LEU A CA 1
ATOM 743 C C . LEU A 1 94 ? -2.173 -4.651 11.475 1.00 97.81 94 LEU A C 1
ATOM 745 O O . LEU A 1 94 ? -1.632 -4.392 10.401 1.00 97.81 94 LEU A O 1
ATOM 749 N N . ASN A 1 95 ? -1.477 -4.905 12.587 1.00 97.06 95 ASN A N 1
ATOM 750 C CA . ASN A 1 95 ? -0.018 -4.894 12.598 1.00 97.06 95 ASN A CA 1
ATOM 751 C C . ASN A 1 95 ? 0.568 -5.994 11.696 1.00 97.06 95 ASN A C 1
ATOM 753 O O . ASN A 1 95 ? 1.516 -5.739 10.964 1.00 97.06 95 ASN A O 1
ATOM 757 N N . GLN A 1 96 ? -0.010 -7.199 11.690 1.00 97.50 96 GLN A N 1
ATOM 758 C CA . GLN A 1 96 ? 0.409 -8.282 10.794 1.00 97.50 96 GLN A CA 1
ATOM 759 C C . GLN A 1 96 ? 0.351 -7.848 9.321 1.00 97.50 96 GLN A C 1
ATOM 761 O O . GLN A 1 96 ? 1.316 -8.055 8.587 1.00 97.50 96 GLN A O 1
ATOM 766 N N . TRP A 1 97 ? -0.751 -7.228 8.890 1.00 97.88 97 TRP A N 1
ATOM 767 C CA . TRP A 1 97 ? -0.904 -6.747 7.514 1.00 97.88 97 TRP A CA 1
ATOM 768 C C . TRP A 1 97 ? 0.028 -5.586 7.184 1.00 97.88 97 TRP A C 1
ATOM 770 O O . TRP A 1 97 ? 0.615 -5.580 6.102 1.00 97.88 97 TRP A O 1
ATOM 780 N N . LEU A 1 98 ? 0.231 -4.655 8.120 1.00 96.69 98 LEU A N 1
ATOM 781 C CA . LEU A 1 98 ? 1.208 -3.582 7.952 1.00 96.69 98 LEU A CA 1
ATOM 782 C C . LEU A 1 98 ? 2.620 -4.151 7.765 1.00 96.69 98 LEU A C 1
ATOM 784 O O . LEU A 1 98 ? 3.314 -3.779 6.826 1.00 96.69 98 LEU A O 1
ATOM 788 N N . GLN A 1 99 ? 3.034 -5.104 8.601 1.00 96.31 99 GLN A N 1
ATOM 789 C CA . GLN A 1 99 ? 4.352 -5.731 8.482 1.00 96.31 99 GLN A CA 1
ATOM 790 C C . GLN A 1 99 ? 4.482 -6.572 7.207 1.00 96.31 99 GLN A C 1
ATOM 792 O O . GLN A 1 99 ? 5.547 -6.595 6.591 1.00 96.31 99 GLN A O 1
ATOM 797 N N . PHE A 1 100 ? 3.405 -7.220 6.753 1.00 96.25 100 PHE A N 1
ATOM 798 C CA . PHE A 1 100 ? 3.383 -7.905 5.458 1.00 96.25 100 PHE A CA 1
ATOM 799 C C . PHE A 1 100 ? 3.568 -6.928 4.287 1.00 96.25 100 PHE A C 1
ATOM 801 O O . PHE A 1 100 ? 4.263 -7.244 3.320 1.00 96.25 100 PHE A O 1
ATOM 808 N N . GLN A 1 101 ? 3.008 -5.721 4.383 1.00 94.75 101 GLN A N 1
ATOM 809 C CA . GLN A 1 101 ? 3.214 -4.658 3.402 1.00 94.75 101 GLN A CA 1
ATOM 810 C C . GLN A 1 101 ? 4.675 -4.175 3.402 1.00 94.75 101 GLN A C 1
ATOM 812 O O . GLN A 1 101 ? 5.316 -4.182 2.348 1.00 94.75 101 GLN A O 1
ATOM 817 N N . MET A 1 102 ? 5.208 -3.840 4.583 1.00 91.88 102 MET A N 1
ATOM 818 C CA . MET A 1 102 ? 6.551 -3.266 4.752 1.00 91.88 102 MET A CA 1
ATOM 819 C C . MET A 1 102 ? 7.669 -4.246 4.380 1.00 91.88 102 MET A C 1
ATOM 821 O O . MET A 1 102 ? 8.641 -3.859 3.743 1.00 91.88 102 MET A O 1
ATOM 825 N N . SER A 1 103 ? 7.532 -5.524 4.745 1.00 91.06 103 SER A N 1
ATOM 826 C CA . SER A 1 103 ? 8.554 -6.550 4.471 1.00 91.06 103 SER A CA 1
ATOM 827 C C . SER A 1 103 ? 8.338 -7.305 3.156 1.00 91.06 103 SER A C 1
ATOM 829 O O . SER A 1 103 ? 9.282 -7.868 2.603 1.00 91.06 103 SER A O 1
ATOM 831 N N . GLY A 1 104 ? 7.101 -7.341 2.656 1.00 88.31 104 GLY A N 1
ATOM 832 C CA . GLY A 1 104 ? 6.723 -8.071 1.452 1.00 88.31 104 GLY A CA 1
ATOM 833 C C . GLY A 1 104 ? 6.563 -7.147 0.254 1.00 88.31 104 GLY A C 1
ATOM 834 O O . GLY A 1 104 ? 7.423 -7.102 -0.624 1.00 88.31 104 GLY A O 1
ATOM 835 N N . GLN A 1 105 ? 5.440 -6.432 0.189 1.00 88.50 105 GLN A N 1
ATOM 836 C CA . GLN A 1 105 ? 5.076 -5.655 -0.996 1.00 88.50 105 GLN A CA 1
ATOM 837 C C . GLN A 1 105 ? 6.142 -4.610 -1.352 1.00 88.50 105 GLN A C 1
ATOM 839 O O . GLN A 1 105 ? 6.625 -4.616 -2.481 1.00 88.50 105 GLN A O 1
ATOM 844 N N . GLY A 1 106 ? 6.535 -3.756 -0.402 1.00 82.50 106 GLY A N 1
ATOM 845 C CA . GLY A 1 106 ? 7.457 -2.646 -0.667 1.00 82.50 106 GLY A CA 1
ATOM 846 C C . GLY A 1 106 ? 8.787 -3.095 -1.293 1.00 82.50 106 GLY A C 1
ATOM 847 O O . GLY A 1 106 ? 9.080 -2.710 -2.429 1.00 82.50 106 GLY A O 1
ATOM 848 N N . PRO A 1 107 ? 9.570 -3.958 -0.619 1.00 88.19 107 PRO A N 1
ATOM 849 C CA . PRO A 1 107 ? 10.864 -4.408 -1.125 1.00 88.19 107 PRO A CA 1
ATOM 850 C C . PRO A 1 107 ? 10.767 -5.188 -2.442 1.00 88.19 107 PRO A C 1
ATOM 852 O O . PRO A 1 107 ? 11.566 -4.958 -3.353 1.00 88.19 107 PRO A O 1
ATOM 855 N N . TYR A 1 108 ? 9.783 -6.087 -2.587 1.00 89.94 108 TYR A N 1
ATOM 856 C CA . TYR A 1 108 ? 9.654 -6.881 -3.814 1.00 89.94 108 TYR A CA 1
ATOM 857 C C . TYR A 1 108 ? 9.204 -6.043 -5.010 1.00 89.94 108 TYR A C 1
ATOM 859 O O . TYR A 1 108 ? 9.701 -6.266 -6.113 1.00 89.94 108 TYR A O 1
ATOM 867 N N . TYR A 1 109 ? 8.308 -5.074 -4.814 1.00 89.88 109 TYR A N 1
ATOM 868 C CA . TYR A 1 109 ? 7.837 -4.212 -5.899 1.00 89.88 109 TYR A CA 1
ATOM 869 C C . TYR A 1 109 ? 8.923 -3.214 -6.305 1.00 89.88 109 TYR A C 1
ATOM 871 O O . TYR A 1 109 ? 9.108 -2.967 -7.495 1.00 89.88 109 TYR A O 1
ATOM 879 N N . GLY A 1 110 ? 9.697 -2.698 -5.344 1.00 86.12 110 GLY A N 1
ATOM 880 C CA . GLY A 1 110 ? 10.876 -1.878 -5.622 1.00 86.12 110 GLY A CA 1
ATOM 881 C C . GLY A 1 110 ? 11.921 -2.631 -6.447 1.00 86.12 110 GLY A C 1
ATOM 882 O O . GLY A 1 110 ? 12.379 -2.124 -7.471 1.00 86.12 110 GLY A O 1
ATOM 883 N N . ALA A 1 111 ? 12.239 -3.871 -6.064 1.00 87.19 111 ALA A N 1
ATOM 884 C CA . ALA A 1 111 ? 13.154 -4.719 -6.827 1.00 87.19 111 ALA A CA 1
ATOM 885 C C . ALA A 1 111 ? 12.609 -5.047 -8.228 1.00 87.19 111 ALA A C 1
ATOM 887 O O . ALA A 1 111 ? 13.343 -4.928 -9.210 1.00 87.19 111 ALA A O 1
ATOM 888 N N . ALA A 1 112 ? 11.323 -5.399 -8.344 1.00 89.00 112 ALA A N 1
ATOM 889 C CA . ALA A 1 112 ? 10.675 -5.628 -9.635 1.00 89.00 112 ALA A CA 1
ATOM 890 C C . ALA A 1 112 ? 10.777 -4.386 -10.531 1.00 89.00 112 ALA A C 1
ATOM 892 O O . ALA A 1 112 ? 11.246 -4.486 -11.661 1.00 89.00 112 ALA A O 1
ATOM 893 N N . SER A 1 113 ? 10.437 -3.206 -10.004 1.00 86.31 113 SER A N 1
ATOM 894 C CA . SER A 1 113 ? 10.527 -1.930 -10.722 1.00 86.31 113 SER A CA 1
ATOM 895 C C . SER A 1 113 ? 11.951 -1.643 -11.193 1.00 86.31 113 SER A C 1
ATOM 897 O O . SER A 1 113 ? 12.174 -1.299 -12.356 1.00 86.31 113 SER A O 1
ATOM 899 N N . TRP A 1 114 ? 12.944 -1.869 -10.327 1.00 83.62 114 TRP A N 1
ATOM 900 C CA . TRP A 1 114 ? 14.346 -1.708 -10.689 1.00 83.62 114 TRP A CA 1
ATOM 901 C C . TRP A 1 114 ? 14.722 -2.591 -11.881 1.00 83.62 114 TRP A C 1
ATOM 903 O O . TRP A 1 114 ? 15.172 -2.067 -12.895 1.00 83.62 114 TRP A O 1
ATOM 913 N N . PHE A 1 115 ? 14.483 -3.903 -11.829 1.00 86.06 115 PHE A N 1
ATOM 914 C CA . PHE A 1 115 ? 14.876 -4.808 -12.920 1.00 86.06 115 PHE A CA 1
ATOM 915 C C . PHE A 1 115 ? 14.022 -4.645 -14.194 1.00 86.06 115 PHE A C 1
ATOM 917 O O . PHE A 1 115 ? 14.554 -4.697 -15.310 1.00 86.06 115 PHE A O 1
ATOM 924 N N . ASN A 1 116 ? 12.721 -4.377 -14.061 1.00 82.50 116 ASN A N 1
ATOM 925 C CA . ASN A 1 116 ? 11.820 -4.172 -15.199 1.00 82.50 116 ASN A CA 1
ATOM 926 C C . ASN A 1 116 ? 12.067 -2.843 -15.905 1.00 82.50 116 ASN A C 1
ATOM 928 O O . ASN A 1 116 ? 12.098 -2.799 -17.136 1.00 82.50 116 ASN A O 1
ATOM 932 N N . VAL A 1 117 ? 12.300 -1.763 -15.163 1.00 77.75 117 VAL A N 1
ATOM 933 C CA . VAL A 1 117 ? 12.280 -0.403 -15.713 1.00 77.75 117 VAL A CA 1
ATOM 934 C C . VAL A 1 117 ? 13.686 0.184 -15.779 1.00 77.75 117 VAL A C 1
ATOM 936 O O . VAL A 1 117 ? 14.163 0.545 -16.865 1.00 77.75 117 VAL A O 1
ATOM 939 N N . LEU A 1 118 ? 14.362 0.250 -14.634 1.00 75.06 118 LEU A N 1
ATOM 940 C CA . LEU A 1 118 ? 15.528 1.111 -14.422 1.00 75.06 118 LEU A CA 1
ATOM 941 C C . LEU A 1 118 ? 16.862 0.440 -14.766 1.00 75.06 118 LEU A C 1
ATOM 943 O O . LEU A 1 118 ? 17.758 1.104 -15.283 1.00 75.06 118 LEU A O 1
ATOM 947 N N . HIS A 1 119 ? 16.987 -0.869 -14.548 1.00 77.88 119 HIS A N 1
ATOM 948 C CA . HIS A 1 119 ? 18.217 -1.612 -14.792 1.00 77.88 119 HIS A CA 1
ATOM 949 C C . HIS A 1 119 ? 18.604 -1.526 -16.275 1.00 77.88 119 HIS A C 1
ATOM 951 O O . HIS A 1 119 ? 17.758 -1.655 -17.176 1.00 77.88 119 HIS A O 1
ATOM 957 N N . HIS A 1 120 ? 19.890 -1.257 -16.509 1.00 80.25 120 HIS A N 1
ATOM 958 C CA . HIS A 1 120 ? 20.459 -1.026 -17.835 1.00 80.25 120 HIS A CA 1
ATOM 959 C C . HIS A 1 120 ? 20.430 -2.307 -18.678 1.00 80.25 120 HIS A C 1
ATOM 961 O O . HIS A 1 120 ? 20.015 -2.272 -19.834 1.00 80.25 120 HIS A O 1
ATOM 967 N N . GLU A 1 121 ? 20.755 -3.447 -18.067 1.00 84.50 121 GLU A N 1
ATOM 968 C CA . GLU A 1 121 ? 20.609 -4.775 -18.667 1.00 84.50 121 GLU A CA 1
ATOM 969 C C . GLU A 1 121 ? 19.259 -5.419 -18.342 1.00 84.50 121 GLU A C 1
ATOM 971 O O . GLU A 1 121 ? 18.686 -5.204 -17.271 1.00 84.50 121 GLU A O 1
ATOM 976 N N . LYS A 1 122 ? 18.769 -6.262 -19.255 1.00 88.31 122 LYS A N 1
ATOM 977 C CA . LYS A 1 122 ? 17.589 -7.100 -19.027 1.00 88.31 122 LY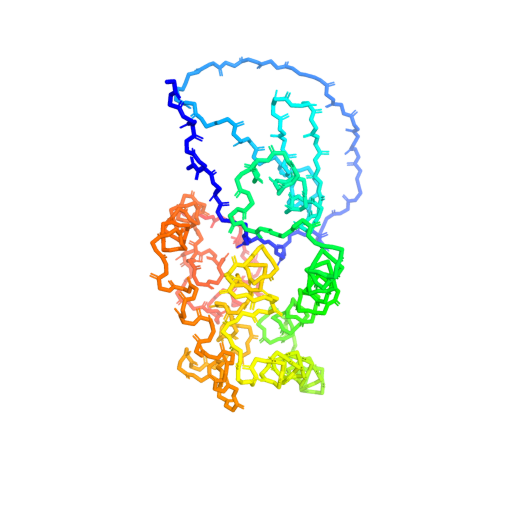S A CA 1
ATOM 978 C C . LYS A 1 122 ? 18.027 -8.512 -18.682 1.00 88.31 122 LYS A C 1
ATOM 980 O O . LYS A 1 122 ? 18.631 -9.190 -19.503 1.00 88.31 122 LYS A O 1
ATOM 985 N N . LEU A 1 123 ? 17.696 -8.933 -17.463 1.00 93.31 123 LEU A N 1
ATOM 986 C CA . LEU A 1 123 ? 18.000 -10.252 -16.915 1.00 93.31 123 LEU A CA 1
ATOM 987 C C . LEU A 1 123 ? 16.685 -11.036 -16.770 1.00 93.31 123 LEU A C 1
ATOM 989 O O . LEU A 1 123 ? 16.007 -10.876 -15.750 1.00 93.31 123 LEU A O 1
ATOM 993 N N . PRO A 1 124 ? 16.290 -11.857 -17.767 1.00 94.56 124 PRO A N 1
ATOM 994 C CA . PRO A 1 124 ? 14.970 -12.489 -17.791 1.00 94.56 124 PRO A CA 1
ATOM 995 C C . PRO A 1 124 ? 14.658 -13.312 -16.539 1.00 94.56 124 PRO A C 1
ATOM 997 O O . PRO A 1 124 ? 13.575 -13.177 -15.982 1.00 94.56 124 PRO A O 1
ATOM 1000 N N . SER A 1 125 ? 15.625 -14.082 -16.032 1.00 96.00 125 SER A N 1
ATOM 1001 C CA . SER A 1 125 ? 15.449 -14.910 -14.831 1.00 96.00 125 SER A CA 1
ATOM 1002 C C . SER A 1 125 ? 15.175 -14.092 -13.563 1.00 96.00 125 SER A C 1
ATOM 1004 O O . SER A 1 125 ? 14.408 -14.509 -12.695 1.00 96.00 125 SER A O 1
ATOM 1006 N N . VAL A 1 126 ? 15.784 -12.909 -13.444 1.00 93.88 126 VAL A N 1
ATOM 1007 C CA . VAL A 1 126 ? 15.607 -12.012 -12.293 1.00 93.88 126 VAL A CA 1
ATOM 1008 C C . VAL A 1 126 ? 14.269 -11.285 -12.386 1.00 93.88 126 VAL A C 1
ATOM 1010 O O . VAL A 1 126 ? 13.540 -11.208 -11.397 1.00 93.88 126 VAL A O 1
ATOM 1013 N N . ILE A 1 127 ? 13.929 -10.807 -13.584 1.00 93.56 127 ILE A N 1
ATOM 1014 C CA . ILE A 1 127 ? 12.631 -10.197 -13.887 1.00 93.56 127 ILE A CA 1
ATOM 1015 C C . ILE A 1 127 ? 11.501 -11.178 -13.566 1.00 93.56 127 ILE A C 1
ATOM 1017 O O . ILE A 1 127 ? 10.600 -10.852 -12.796 1.00 93.56 127 ILE A O 1
ATOM 1021 N N . GLU A 1 128 ? 11.587 -12.404 -14.081 1.00 95.44 128 GLU A N 1
ATOM 1022 C CA . GLU A 1 128 ? 10.605 -13.455 -13.826 1.00 95.44 128 GLU A CA 1
ATOM 1023 C C . GLU A 1 128 ? 10.472 -13.740 -12.326 1.00 95.44 128 GLU A C 1
ATOM 1025 O O . GLU A 1 128 ? 9.364 -13.761 -11.789 1.00 95.44 128 GLU A O 1
ATOM 1030 N N . ARG A 1 129 ? 11.596 -13.881 -11.610 1.00 96.00 129 ARG A N 1
ATOM 1031 C CA . ARG A 1 129 ? 11.596 -14.110 -10.160 1.00 96.00 129 ARG A CA 1
ATOM 1032 C C . ARG A 1 129 ? 10.838 -13.020 -9.401 1.00 96.00 129 ARG A C 1
ATOM 1034 O O . ARG A 1 129 ? 10.009 -13.358 -8.554 1.00 96.00 129 ARG A O 1
ATOM 1041 N N . TYR A 1 130 ? 11.126 -11.743 -9.652 1.00 93.88 130 TYR A N 1
ATOM 1042 C CA . TYR A 1 130 ? 10.495 -10.643 -8.911 1.00 93.88 130 TYR A CA 1
ATOM 1043 C C . TYR A 1 130 ? 9.049 -10.392 -9.343 1.00 93.88 130 TYR A C 1
ATOM 1045 O O . TYR A 1 130 ? 8.205 -10.145 -8.481 1.00 93.88 130 TYR A O 1
ATOM 1053 N N . ASN A 1 131 ? 8.719 -10.572 -10.623 1.00 94.00 131 ASN A N 1
ATOM 1054 C CA . ASN A 1 131 ? 7.331 -10.538 -11.088 1.00 94.00 131 ASN A CA 1
ATOM 1055 C C . ASN A 1 131 ? 6.507 -11.661 -10.439 1.00 94.00 131 ASN A C 1
ATOM 1057 O O . ASN A 1 131 ? 5.383 -11.430 -9.996 1.00 94.00 131 ASN A O 1
ATOM 1061 N N . ASN A 1 132 ? 7.085 -12.853 -10.269 1.00 94.81 132 ASN A N 1
ATOM 1062 C CA . ASN A 1 132 ? 6.445 -13.944 -9.533 1.00 94.81 132 ASN A CA 1
ATOM 1063 C C . ASN A 1 132 ? 6.279 -13.628 -8.037 1.00 94.81 132 ASN A C 1
ATOM 1065 O O . ASN A 1 132 ? 5.260 -13.999 -7.457 1.00 94.81 132 ASN A O 1
ATOM 1069 N N . GLN A 1 133 ? 7.214 -12.907 -7.400 1.00 94.56 133 GLN A N 1
ATOM 1070 C CA . GLN A 1 133 ? 7.017 -12.434 -6.019 1.00 94.56 133 GLN A CA 1
ATOM 1071 C C . GLN A 1 133 ? 5.878 -11.416 -5.915 1.00 94.56 133 GLN A C 1
ATOM 1073 O O . GLN A 1 133 ? 5.072 -11.507 -4.988 1.00 94.56 133 GLN A O 1
ATOM 1078 N N . LEU A 1 134 ? 5.759 -10.502 -6.880 1.00 93.88 134 LEU A N 1
ATOM 1079 C CA . LEU A 1 134 ? 4.633 -9.573 -6.961 1.00 93.88 134 LEU A CA 1
ATOM 1080 C C . LEU A 1 134 ? 3.304 -10.331 -7.072 1.00 93.88 134 LEU A C 1
ATOM 1082 O O . LEU A 1 134 ? 2.400 -10.102 -6.266 1.00 93.88 134 LEU A O 1
ATOM 1086 N N . ARG A 1 135 ? 3.213 -11.302 -7.994 1.00 94.88 135 ARG A N 1
ATOM 1087 C CA . ARG A 1 135 ? 2.026 -12.165 -8.150 1.00 94.88 135 ARG A CA 1
ATOM 1088 C C . ARG A 1 135 ? 1.736 -12.988 -6.894 1.00 94.88 135 ARG A C 1
ATOM 1090 O O . ARG A 1 135 ? 0.574 -13.169 -6.552 1.00 94.88 135 ARG A O 1
ATOM 1097 N N . ARG A 1 136 ? 2.762 -13.449 -6.168 1.00 96.25 136 ARG A N 1
ATOM 1098 C CA . ARG A 1 136 ? 2.595 -14.158 -4.888 1.00 96.25 136 ARG A CA 1
ATOM 1099 C C . ARG A 1 136 ? 1.945 -13.267 -3.830 1.00 96.25 136 ARG A C 1
ATOM 1101 O O . ARG A 1 136 ? 1.048 -13.729 -3.133 1.00 96.25 136 ARG A O 1
ATOM 1108 N N . VAL A 1 137 ? 2.375 -12.008 -3.711 1.00 96.50 137 VAL A N 1
ATOM 1109 C CA . VAL A 1 137 ? 1.761 -11.038 -2.785 1.00 96.50 137 VAL A CA 1
ATOM 1110 C C . VAL A 1 137 ? 0.299 -10.794 -3.158 1.00 96.50 137 VAL A C 1
ATOM 1112 O O . VAL A 1 137 ? -0.560 -10.851 -2.281 1.00 96.50 137 VAL A O 1
ATOM 1115 N N . LEU A 1 138 ? 0.004 -10.602 -4.450 1.00 96.62 138 LEU A N 1
ATOM 1116 C CA . LEU A 1 138 ? -1.374 -10.457 -4.930 1.00 96.62 138 LEU A CA 1
ATOM 1117 C C . LEU A 1 138 ? -2.220 -11.700 -4.631 1.00 96.62 138 LEU A C 1
ATOM 1119 O O . LEU A 1 138 ? -3.334 -11.555 -4.150 1.00 96.62 138 LEU A O 1
ATOM 1123 N N . GLY A 1 139 ? -1.685 -12.908 -4.816 1.00 97.75 139 GLY A N 1
ATOM 1124 C CA . GLY A 1 139 ? -2.400 -14.151 -4.507 1.00 97.75 139 GLY A CA 1
ATOM 1125 C C . GLY A 1 139 ? -2.727 -14.323 -3.021 1.00 97.75 139 GLY A C 1
ATOM 1126 O O . GLY A 1 139 ? -3.817 -14.778 -2.685 1.00 97.75 139 GLY A O 1
ATOM 1127 N N . VAL A 1 140 ? -1.825 -13.915 -2.121 1.00 97.88 140 VAL A N 1
ATOM 1128 C CA . VAL A 1 140 ? -2.102 -13.912 -0.671 1.00 97.88 140 VAL A CA 1
ATOM 1129 C C . VAL A 1 140 ? -3.236 -12.942 -0.336 1.00 97.88 140 VAL A C 1
ATOM 1131 O O . VAL A 1 140 ? -4.131 -13.296 0.431 1.00 97.88 140 VAL A O 1
ATOM 1134 N N . LEU A 1 141 ? -3.216 -11.738 -0.916 1.00 98.00 141 LEU A N 1
ATOM 1135 C CA . LEU A 1 141 ? -4.279 -10.750 -0.722 1.00 98.00 141 LEU A CA 1
ATOM 1136 C C . LEU A 1 141 ? -5.612 -11.245 -1.293 1.00 98.00 141 LEU A C 1
ATOM 1138 O O . LEU A 1 141 ? -6.631 -11.143 -0.620 1.00 98.00 141 LEU A O 1
ATOM 1142 N N . ASP A 1 142 ? -5.602 -11.811 -2.498 1.00 98.38 142 ASP A N 1
ATOM 1143 C CA . ASP A 1 142 ? -6.808 -12.258 -3.197 1.00 98.38 142 ASP A CA 1
ATOM 1144 C C . ASP A 1 142 ? -7.525 -13.385 -2.456 1.00 98.38 142 ASP A C 1
ATOM 1146 O O . ASP A 1 142 ? -8.734 -13.306 -2.240 1.00 98.38 142 ASP A O 1
ATOM 1150 N N . GLY A 1 143 ? -6.765 -14.382 -1.988 1.00 98.38 143 GLY A N 1
ATOM 1151 C CA . GLY A 1 143 ? -7.303 -15.465 -1.167 1.00 98.38 143 GLY A CA 1
ATOM 1152 C C . GLY A 1 143 ? -7.767 -14.981 0.207 1.00 98.38 143 GLY A C 1
ATOM 1153 O O . GLY A 1 143 ? -8.790 -15.433 0.714 1.00 98.38 143 GLY A O 1
ATOM 1154 N N . TRP A 1 144 ? -7.069 -14.020 0.822 1.00 98.00 144 TRP A N 1
ATOM 1155 C CA . TRP A 1 144 ? -7.522 -13.461 2.099 1.00 98.00 144 TRP A CA 1
ATOM 1156 C C . TRP A 1 144 ? -8.819 -12.658 1.967 1.00 98.00 144 TRP A C 1
ATOM 1158 O O . TRP A 1 144 ? -9.663 -12.702 2.868 1.00 98.00 144 TRP A O 1
ATOM 1168 N N . LEU A 1 145 ? -8.971 -11.926 0.864 1.00 98.44 145 LEU A N 1
ATOM 1169 C CA . LEU A 1 145 ? -10.128 -11.084 0.572 1.00 98.44 145 LEU A CA 1
ATOM 1170 C C . LEU A 1 145 ? -11.332 -11.873 0.044 1.00 98.44 145 LEU A C 1
ATOM 1172 O O . LEU A 1 145 ? -12.389 -11.283 -0.174 1.00 98.44 145 LEU A O 1
ATOM 1176 N N . GLU A 1 146 ? -11.227 -13.194 -0.110 1.00 97.94 146 GLU A N 1
ATOM 1177 C CA . GLU A 1 146 ? -12.374 -14.030 -0.450 1.00 97.94 146 GLU A CA 1
ATOM 1178 C C . GLU A 1 146 ? -13.483 -13.872 0.604 1.00 97.94 146 GLU A C 1
ATOM 1180 O O . GLU A 1 146 ? -13.286 -14.097 1.804 1.00 97.94 146 GLU A O 1
ATOM 1185 N N . GLY A 1 147 ? -14.651 -13.407 0.150 1.00 96.38 147 GLY A N 1
ATOM 1186 C CA . GLY A 1 147 ? -15.800 -13.111 1.008 1.00 96.38 147 GLY A CA 1
ATOM 1187 C C . GLY A 1 147 ? -15.620 -11.913 1.951 1.00 96.38 147 GLY A C 1
ATOM 1188 O O . GLY A 1 147 ? -16.487 -11.689 2.795 1.00 96.38 147 GLY A O 1
ATOM 1189 N N . LYS A 1 148 ? -14.534 -11.132 1.834 1.00 97.38 148 LYS A N 1
ATOM 1190 C CA . LYS A 1 148 ? -14.244 -9.978 2.704 1.00 97.38 148 LYS A CA 1
ATOM 1191 C C . LYS A 1 148 ? -14.127 -8.683 1.911 1.00 97.38 148 LYS A C 1
ATOM 1193 O O . LYS A 1 148 ? -13.637 -8.642 0.787 1.00 97.38 148 LYS A O 1
ATOM 1198 N N . GLN A 1 149 ? -14.548 -7.584 2.531 1.00 97.12 149 GLN A N 1
ATOM 1199 C CA . GLN A 1 149 ? -14.401 -6.255 1.933 1.00 97.12 149 GLN A CA 1
ATOM 1200 C C . GLN A 1 149 ? -13.087 -5.564 2.307 1.00 97.12 149 GLN A C 1
ATOM 1202 O O . GLN A 1 149 ? -12.605 -4.749 1.520 1.00 97.12 149 GLN A O 1
ATOM 1207 N N . TRP A 1 150 ? -12.516 -5.888 3.466 1.00 98.06 150 TRP A N 1
ATOM 1208 C CA . TRP A 1 150 ? -11.327 -5.251 4.036 1.00 98.06 150 TRP A CA 1
ATOM 1209 C C . TRP A 1 150 ? -10.396 -6.309 4.622 1.00 98.06 150 TRP A C 1
ATOM 1211 O O . TRP A 1 150 ? -10.821 -7.436 4.894 1.00 98.06 150 TRP A O 1
ATOM 1221 N N . LEU A 1 151 ? -9.127 -5.955 4.823 1.00 97.75 151 LEU A N 1
ATOM 1222 C CA . LEU A 1 151 ? -8.136 -6.880 5.377 1.00 97.75 151 LEU A CA 1
ATOM 1223 C C . LEU A 1 151 ? -8.454 -7.284 6.821 1.00 97.75 151 LEU A C 1
ATOM 1225 O O . LEU A 1 151 ? -8.196 -8.426 7.207 1.00 97.75 151 LEU A O 1
ATOM 1229 N N . VAL A 1 152 ? -9.020 -6.373 7.614 1.00 97.75 152 VAL A N 1
ATOM 1230 C CA . VAL A 1 152 ? -9.371 -6.617 9.017 1.00 97.75 152 VAL A CA 1
ATOM 1231 C C . VAL A 1 152 ? -10.742 -6.026 9.318 1.00 97.75 152 VAL A C 1
ATOM 1233 O O . VAL A 1 152 ? -10.988 -4.857 9.046 1.00 97.75 152 VAL A O 1
ATOM 1236 N N . GLY A 1 153 ? -11.608 -6.833 9.935 1.00 95.25 153 GLY A N 1
ATOM 1237 C CA . GLY A 1 153 ? -12.925 -6.398 10.388 1.00 95.25 153 GLY A CA 1
ATOM 1238 C C . GLY A 1 153 ? -13.882 -6.044 9.246 1.00 95.25 153 GLY A C 1
ATOM 1239 O O . GLY A 1 153 ? -13.912 -6.699 8.204 1.00 95.25 153 GLY A O 1
ATOM 1240 N N . ASP A 1 154 ? -14.699 -5.026 9.484 1.00 95.50 154 ASP A N 1
ATOM 1241 C CA . ASP A 1 154 ? -15.817 -4.578 8.651 1.00 95.50 154 ASP A CA 1
ATOM 1242 C C . ASP A 1 154 ? -15.617 -3.183 8.032 1.00 95.50 154 ASP A C 1
ATOM 1244 O O . ASP A 1 154 ? -16.464 -2.726 7.260 1.00 95.50 154 ASP A O 1
ATOM 1248 N N . LYS A 1 155 ? -14.484 -2.518 8.297 1.00 95.19 155 LYS A N 1
ATOM 1249 C CA . LYS A 1 155 ? -14.168 -1.190 7.750 1.00 95.19 155 LYS A CA 1
ATOM 1250 C C . LYS A 1 155 ? -12.748 -1.106 7.195 1.00 95.19 155 LYS A C 1
ATOM 1252 O O . LYS A 1 155 ? -11.858 -1.848 7.592 1.00 95.19 155 LYS A O 1
ATOM 1257 N N . MET A 1 156 ? -12.538 -0.136 6.309 1.00 96.25 156 MET A N 1
ATOM 1258 C CA . MET A 1 156 ? -11.216 0.210 5.791 1.00 96.25 156 MET A CA 1
ATOM 1259 C C . MET A 1 156 ? -10.329 0.752 6.911 1.00 96.25 156 MET A C 1
ATOM 1261 O O . MET A 1 156 ? -10.735 1.651 7.650 1.00 96.25 156 MET A O 1
ATOM 1265 N N . THR A 1 157 ? -9.096 0.269 6.979 1.00 97.00 157 THR A N 1
ATOM 1266 C CA . THR A 1 157 ? -8.130 0.655 8.010 1.00 97.00 157 THR A CA 1
ATOM 1267 C C . THR A 1 157 ? -6.832 1.189 7.415 1.00 97.00 157 THR A C 1
ATOM 1269 O O . THR A 1 157 ? -6.625 1.181 6.198 1.00 97.00 157 THR A O 1
ATOM 1272 N N . TYR A 1 158 ? -5.922 1.649 8.274 1.00 95.06 158 TYR A N 1
ATOM 1273 C CA . TYR A 1 158 ? -4.573 2.027 7.848 1.00 95.06 158 TYR A CA 1
ATOM 1274 C C . TYR A 1 158 ? -3.820 0.867 7.185 1.00 95.06 158 TYR A C 1
ATOM 1276 O O . TYR A 1 158 ? -3.000 1.103 6.300 1.00 95.06 158 TYR A O 1
ATOM 1284 N N . ALA A 1 159 ? -4.112 -0.375 7.591 1.00 96.50 159 ALA A N 1
ATOM 1285 C CA . ALA A 1 159 ? -3.494 -1.556 7.011 1.00 96.50 159 ALA A CA 1
ATOM 1286 C C . ALA A 1 159 ? -3.894 -1.708 5.542 1.00 96.50 159 ALA A C 1
ATOM 1288 O O . ALA A 1 159 ? -3.040 -2.033 4.727 1.00 96.50 159 ALA A O 1
ATOM 1289 N N . ASP A 1 160 ? -5.147 -1.405 5.183 1.00 97.44 160 ASP A N 1
ATOM 1290 C CA . ASP A 1 160 ? -5.584 -1.415 3.788 1.00 97.44 160 ASP A CA 1
ATOM 1291 C C . ASP A 1 160 ? -4.916 -0.293 2.979 1.00 97.44 160 ASP A C 1
ATOM 1293 O O . ASP A 1 160 ? -4.367 -0.519 1.897 1.00 97.44 160 ASP A O 1
ATOM 1297 N N . LEU A 1 161 ? -4.914 0.921 3.539 1.00 94.12 161 LEU A N 1
ATOM 1298 C CA . LEU A 1 161 ? -4.361 2.111 2.891 1.00 94.12 161 LEU A CA 1
ATOM 1299 C C . LEU A 1 161 ? -2.858 1.996 2.604 1.00 94.12 161 LEU A C 1
ATOM 1301 O O . LEU A 1 161 ? -2.397 2.563 1.615 1.00 94.12 161 LEU A O 1
ATOM 1305 N N . ALA A 1 162 ? -2.103 1.248 3.413 1.00 93.81 162 ALA A N 1
ATOM 1306 C CA . ALA A 1 162 ? -0.666 1.050 3.220 1.00 93.81 162 ALA A CA 1
ATOM 1307 C C . ALA A 1 162 ? -0.320 0.379 1.875 1.00 93.81 162 ALA A C 1
ATOM 1309 O O . ALA A 1 162 ? 0.734 0.655 1.304 1.00 93.81 162 ALA A O 1
ATOM 1310 N N . PHE A 1 163 ? -1.203 -0.467 1.331 1.00 94.81 163 PHE A N 1
ATOM 1311 C CA . PHE A 1 163 ? -0.967 -1.153 0.051 1.00 94.81 163 PHE A CA 1
ATOM 1312 C C . PHE A 1 163 ? -1.296 -0.296 -1.169 1.00 94.81 163 PHE A C 1
ATOM 1314 O O . PHE A 1 163 ? -0.825 -0.580 -2.275 1.00 94.81 163 PHE A O 1
ATOM 1321 N N . LEU A 1 164 ? -2.141 0.721 -0.989 1.00 91.69 164 LEU A N 1
ATOM 1322 C CA . LEU A 1 164 ? -2.743 1.479 -2.078 1.00 91.69 164 LEU A CA 1
ATOM 1323 C C . LEU A 1 164 ? -1.703 2.162 -2.989 1.00 91.69 164 LEU A C 1
ATOM 1325 O O . LEU A 1 164 ? -1.832 1.998 -4.203 1.00 91.69 164 LEU A O 1
ATOM 1329 N N . PRO A 1 165 ? -0.642 2.826 -2.475 1.00 89.69 165 PRO A N 1
ATOM 1330 C CA . PRO A 1 165 ? 0.359 3.480 -3.322 1.00 89.69 165 PRO A CA 1
ATOM 1331 C C . PRO A 1 165 ? 1.127 2.527 -4.241 1.00 89.69 165 PRO A C 1
ATOM 1333 O O . PRO A 1 165 ? 1.397 2.869 -5.389 1.00 89.69 165 PRO A O 1
ATOM 1336 N N . TRP A 1 166 ? 1.467 1.330 -3.759 1.00 89.94 166 TRP A N 1
ATOM 1337 C CA . TRP A 1 166 ? 2.169 0.330 -4.566 1.00 89.94 166 TRP A CA 1
ATOM 1338 C C . TRP A 1 166 ? 1.235 -0.373 -5.550 1.00 89.94 166 TRP A C 1
ATOM 1340 O O . TRP A 1 166 ? 1.624 -0.613 -6.691 1.00 89.94 166 TRP A O 1
ATOM 1350 N N . ASN A 1 167 ? -0.007 -0.651 -5.143 1.00 93.00 167 ASN A N 1
ATOM 1351 C CA . ASN A 1 167 ? -1.022 -1.248 -6.014 1.00 93.00 167 ASN A CA 1
ATOM 1352 C C . ASN A 1 167 ? -1.416 -0.334 -7.178 1.00 93.00 167 ASN A C 1
ATOM 1354 O O . ASN A 1 167 ? -1.677 -0.811 -8.281 1.00 93.00 167 ASN A O 1
ATOM 1358 N N . ASP A 1 168 ? -1.440 0.978 -6.946 1.00 89.69 168 ASP A N 1
ATOM 1359 C CA . ASP A 1 168 ? -1.709 1.980 -7.980 1.00 89.69 168 ASP A CA 1
ATOM 1360 C C . ASP A 1 168 ? -0.631 2.016 -9.075 1.00 89.69 168 ASP A C 1
ATOM 1362 O O . ASP A 1 168 ? -0.882 2.538 -10.151 1.00 89.69 168 ASP A O 1
ATOM 1366 N N . ARG A 1 169 ? 0.553 1.446 -8.811 1.00 86.06 169 ARG A N 1
ATOM 1367 C CA . ARG A 1 169 ? 1.727 1.504 -9.694 1.00 86.06 169 ARG A CA 1
ATOM 1368 C C . ARG A 1 169 ? 2.100 0.176 -10.336 1.00 86.06 169 ARG A C 1
ATOM 1370 O O . ARG A 1 169 ? 3.138 0.111 -10.987 1.00 86.06 169 ARG A O 1
ATOM 1377 N N . ILE A 1 170 ? 1.323 -0.887 -10.136 1.00 91.12 170 ILE A N 1
ATOM 1378 C CA . ILE A 1 170 ? 1.688 -2.223 -10.629 1.00 91.12 170 ILE A CA 1
ATOM 1379 C C . ILE A 1 170 ? 1.915 -2.215 -12.142 1.00 91.12 170 ILE A C 1
ATOM 1381 O O . ILE A 1 170 ? 2.927 -2.741 -12.593 1.00 91.12 170 ILE A O 1
ATOM 1385 N N . ASP A 1 171 ? 1.035 -1.570 -12.902 1.00 88.69 171 ASP A N 1
ATOM 1386 C CA . ASP A 1 171 ? 1.148 -1.394 -14.353 1.00 88.69 171 ASP A CA 1
ATOM 1387 C C . ASP A 1 171 ? 2.507 -0.807 -14.757 1.00 88.69 171 ASP A C 1
ATOM 1389 O O . ASP A 1 171 ? 3.198 -1.364 -15.609 1.00 88.69 171 ASP A O 1
ATOM 1393 N N . ALA A 1 172 ? 2.964 0.234 -14.059 1.00 82.88 172 ALA A N 1
ATOM 1394 C CA . ALA A 1 172 ? 4.282 0.824 -14.279 1.00 82.88 172 ALA A CA 1
ATOM 1395 C C . ALA A 1 172 ? 5.439 -0.077 -13.801 1.00 82.88 172 ALA A C 1
ATOM 1397 O O . ALA A 1 172 ? 6.513 -0.070 -14.401 1.00 82.88 172 ALA A O 1
ATOM 1398 N N . VAL A 1 173 ? 5.242 -0.856 -12.730 1.00 84.62 173 VAL A N 1
ATOM 1399 C CA . VAL A 1 173 ? 6.263 -1.744 -12.142 1.00 84.62 173 VAL A CA 1
ATOM 1400 C C . VAL A 1 173 ? 6.542 -2.958 -13.027 1.00 84.62 173 VAL A C 1
ATOM 1402 O O . VAL A 1 173 ? 7.702 -3.354 -13.151 1.00 84.62 173 VAL A O 1
ATOM 1405 N N . ILE A 1 174 ? 5.509 -3.562 -13.621 1.00 87.81 174 ILE A N 1
ATOM 1406 C CA . ILE A 1 174 ? 5.635 -4.768 -14.462 1.00 87.81 174 ILE A CA 1
ATOM 1407 C C . ILE A 1 174 ? 5.399 -4.511 -15.952 1.00 87.81 174 ILE A C 1
ATOM 1409 O O . ILE A 1 174 ? 5.447 -5.456 -16.734 1.00 87.81 174 ILE A O 1
ATOM 1413 N N . LEU A 1 175 ? 5.211 -3.249 -16.346 1.00 86.75 175 LEU A N 1
ATOM 1414 C CA . LEU A 1 175 ? 5.046 -2.810 -17.734 1.00 86.75 175 LEU A CA 1
ATOM 1415 C C . LEU A 1 175 ? 3.867 -3.496 -18.449 1.00 86.75 175 LEU A C 1
ATOM 1417 O O . LEU A 1 175 ? 3.993 -3.890 -19.608 1.00 86.75 175 LEU A O 1
ATOM 1421 N N . CYS A 1 176 ? 2.735 -3.650 -17.756 1.00 88.31 176 CYS A N 1
ATOM 1422 C CA . CYS A 1 176 ? 1.484 -4.143 -18.345 1.00 88.31 176 CYS A CA 1
ATOM 1423 C C . CYS A 1 176 ? 0.487 -3.003 -18.587 1.00 88.31 176 CYS A C 1
ATOM 1425 O O . CYS A 1 176 ? 0.700 -1.873 -18.141 1.00 88.31 176 CYS A O 1
ATOM 1427 N N . ALA A 1 177 ? -0.602 -3.291 -19.305 1.00 88.75 177 ALA A N 1
ATOM 1428 C CA . ALA A 1 177 ? -1.668 -2.312 -19.470 1.00 88.75 177 ALA A CA 1
ATOM 1429 C C . ALA A 1 177 ? -2.360 -2.033 -18.113 1.00 88.75 177 ALA A C 1
ATOM 1431 O O . ALA A 1 177 ? -2.489 -2.954 -17.297 1.00 88.75 177 ALA A O 1
ATOM 1432 N N . PRO A 1 178 ? -2.822 -0.797 -17.837 1.00 87.31 178 PRO A N 1
ATOM 1433 C CA . PRO A 1 178 ? -3.475 -0.450 -16.569 1.00 87.31 178 PRO A CA 1
ATOM 1434 C C . PRO A 1 178 ? -4.637 -1.373 -16.177 1.00 87.31 178 PRO A C 1
ATOM 1436 O O . PRO A 1 178 ? -4.823 -1.677 -14.999 1.00 87.31 178 PRO A O 1
ATOM 1439 N N . GLU A 1 179 ? -5.398 -1.848 -17.159 1.00 89.69 179 GLU A N 1
ATOM 1440 C CA . GLU A 1 179 ? -6.505 -2.795 -17.015 1.00 89.69 179 GLU A CA 1
ATOM 1441 C C . GLU A 1 179 ? -6.054 -4.223 -16.657 1.00 89.69 179 GLU A C 1
ATOM 1443 O O . GLU A 1 179 ? -6.827 -4.996 -16.096 1.00 89.69 179 GLU A O 1
ATOM 1448 N N . GLU A 1 180 ? -4.793 -4.573 -16.913 1.00 90.88 180 GLU A N 1
ATOM 1449 C CA . GLU A 1 180 ? -4.230 -5.902 -16.654 1.00 90.88 180 GLU A CA 1
ATOM 1450 C C . GLU A 1 180 ? -3.517 -6.001 -15.300 1.00 90.88 180 GLU A C 1
ATOM 1452 O O . GLU A 1 180 ? -3.115 -7.094 -14.893 1.00 90.88 180 GLU A O 1
ATOM 1457 N N . LYS A 1 181 ? -3.357 -4.889 -14.569 1.00 91.38 181 LYS A N 1
ATOM 1458 C CA . LYS A 1 181 ? -2.547 -4.845 -13.337 1.00 91.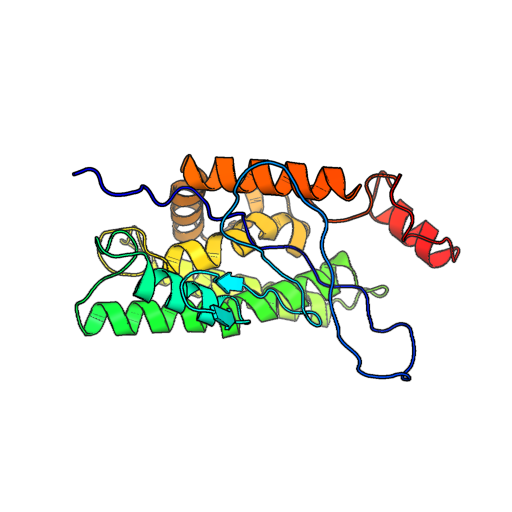38 181 LYS A CA 1
ATOM 1459 C C . LYS A 1 181 ? -2.990 -5.838 -12.252 1.00 91.38 181 LYS A C 1
ATOM 1461 O O . LYS A 1 181 ? -2.166 -6.287 -11.460 1.00 91.38 181 LYS A O 1
ATOM 1466 N N . PHE A 1 182 ? -4.268 -6.228 -12.243 1.00 96.31 182 PHE A N 1
ATOM 1467 C CA . PHE A 1 182 ? -4.826 -7.237 -11.330 1.00 96.31 182 PHE A CA 1
ATOM 1468 C C . PHE A 1 182 ? -5.354 -8.489 -12.045 1.00 96.31 182 PHE A C 1
ATOM 1470 O O . PHE A 1 182 ? -6.149 -9.233 -11.474 1.00 96.31 182 PHE A O 1
ATOM 1477 N N . ALA A 1 183 ? -4.923 -8.758 -13.280 1.00 95.56 183 ALA A N 1
ATOM 1478 C CA . ALA A 1 183 ? -5.391 -9.914 -14.039 1.00 95.56 183 ALA A CA 1
ATOM 1479 C C . ALA A 1 183 ? -5.156 -11.236 -13.276 1.00 95.56 183 ALA A C 1
ATOM 1481 O O . ALA A 1 183 ? -4.015 -11.631 -12.997 1.00 95.56 183 ALA A O 1
ATOM 1482 N N . GLY A 1 184 ? -6.259 -11.925 -12.961 1.00 96.44 184 GLY A N 1
ATOM 1483 C CA . GLY A 1 184 ? -6.280 -13.158 -12.166 1.00 96.44 184 GLY A CA 1
ATOM 1484 C C . GLY A 1 184 ? -6.483 -12.966 -10.657 1.00 96.44 184 GLY A C 1
ATOM 1485 O O . GLY A 1 184 ? -6.455 -13.961 -9.942 1.00 96.44 184 GLY A O 1
ATOM 1486 N N . PHE A 1 185 ? -6.699 -11.734 -10.179 1.00 98.00 185 PHE A N 1
ATOM 1487 C CA . PHE A 1 185 ? -6.903 -11.400 -8.761 1.00 98.00 185 PHE A CA 1
ATOM 1488 C C . PHE A 1 185 ? -8.142 -10.494 -8.568 1.00 98.00 185 PHE A C 1
ATOM 1490 O O . PHE A 1 185 ? -8.009 -9.300 -8.265 1.00 98.00 185 PHE A O 1
ATOM 1497 N N . PRO A 1 186 ? -9.363 -11.021 -8.794 1.00 97.94 186 PRO A N 1
ATOM 1498 C CA . PRO A 1 186 ? -10.588 -10.219 -8.812 1.00 97.94 186 PRO A CA 1
ATOM 1499 C C . PRO A 1 186 ? -10.940 -9.598 -7.451 1.00 97.94 186 PRO A C 1
ATOM 1501 O O . PRO A 1 186 ? -11.472 -8.485 -7.406 1.00 97.94 186 PRO A O 1
ATOM 1504 N N . ASN A 1 187 ? -10.625 -10.265 -6.335 1.00 98.38 187 ASN A N 1
ATOM 1505 C CA . ASN A 1 187 ? -10.912 -9.735 -5.000 1.00 98.38 187 ASN A CA 1
ATOM 1506 C C . ASN A 1 187 ? -9.988 -8.553 -4.688 1.00 98.38 187 ASN A C 1
ATOM 1508 O O . ASN A 1 187 ? -10.438 -7.544 -4.135 1.00 98.38 187 ASN A O 1
ATOM 1512 N N . VAL A 1 188 ? -8.716 -8.643 -5.097 1.00 98.19 188 VAL A N 1
ATOM 1513 C CA . VAL A 1 188 ? -7.756 -7.533 -4.976 1.00 98.19 188 VAL A CA 1
ATOM 1514 C C . VAL A 1 188 ? -8.169 -6.357 -5.845 1.00 98.19 188 VAL A C 1
ATOM 1516 O O . VAL A 1 188 ? -8.145 -5.225 -5.362 1.00 98.19 188 VAL A O 1
ATOM 1519 N N . GLN A 1 189 ? -8.582 -6.608 -7.091 1.00 97.81 189 GLN A N 1
ATOM 1520 C CA . GLN A 1 189 ? -9.062 -5.557 -7.987 1.00 97.81 189 GLN A CA 1
ATOM 1521 C C . GLN A 1 189 ? -10.225 -4.788 -7.354 1.00 97.81 189 GLN A C 1
ATOM 1523 O O . GLN A 1 189 ? -10.142 -3.571 -7.186 1.00 97.81 189 GLN A O 1
ATOM 1528 N N . ALA A 1 190 ? -11.267 -5.500 -6.919 1.00 97.94 190 ALA A N 1
ATOM 1529 C CA . ALA A 1 190 ? -12.436 -4.880 -6.307 1.00 97.94 190 ALA A CA 1
ATOM 1530 C C . ALA A 1 190 ? -12.076 -4.106 -5.025 1.00 97.94 190 ALA A C 1
ATOM 1532 O O . ALA A 1 190 ? -12.615 -3.029 -4.768 1.00 97.94 190 ALA A O 1
ATOM 1533 N N . TRP A 1 191 ? -11.168 -4.637 -4.201 1.00 98.19 191 TRP A N 1
ATOM 1534 C CA . TRP A 1 191 ? -10.682 -3.967 -2.991 1.00 98.19 191 TRP A CA 1
ATOM 1535 C C . TRP A 1 191 ? -9.885 -2.696 -3.291 1.00 98.19 191 TRP A C 1
ATOM 1537 O O . TRP A 1 191 ? -10.145 -1.655 -2.681 1.00 98.19 191 TRP A O 1
ATOM 1547 N N . HIS A 1 192 ? -8.980 -2.740 -4.268 1.00 97.06 192 HIS A N 1
ATOM 1548 C CA . HIS A 1 192 ? -8.225 -1.572 -4.709 1.00 97.06 192 HIS A CA 1
ATOM 1549 C C . HIS A 1 192 ? -9.148 -0.487 -5.271 1.00 97.06 192 HIS A C 1
ATOM 1551 O O . HIS A 1 192 ? -9.047 0.665 -4.857 1.00 97.06 192 HIS A O 1
ATOM 1557 N N . GLU A 1 193 ? -10.079 -0.840 -6.160 1.00 96.56 193 GLU A N 1
ATOM 1558 C CA . GLU A 1 193 ? -11.006 0.113 -6.783 1.00 96.56 193 GLU A CA 1
ATOM 1559 C C . GLU A 1 193 ? -11.893 0.814 -5.747 1.00 96.56 193 GLU A C 1
ATOM 1561 O O . GLU A 1 193 ? -12.061 2.036 -5.806 1.00 96.56 193 GLU A O 1
ATOM 1566 N N . ARG A 1 194 ? -12.389 0.084 -4.735 1.00 97.06 194 ARG A N 1
ATOM 1567 C CA . ARG A 1 194 ? -13.139 0.681 -3.613 1.00 97.06 194 ARG A CA 1
ATOM 1568 C C . ARG A 1 194 ? -12.336 1.762 -2.892 1.00 97.06 194 ARG A C 1
ATOM 1570 O O . ARG A 1 194 ? -12.890 2.808 -2.549 1.00 97.06 194 ARG A O 1
ATOM 1577 N N . MET A 1 195 ? -11.049 1.524 -2.644 1.00 95.62 195 MET A N 1
ATOM 1578 C CA . MET A 1 195 ? -10.181 2.502 -1.982 1.00 95.62 195 MET A CA 1
ATOM 1579 C C . MET A 1 195 ? -9.794 3.658 -2.907 1.00 95.62 195 MET A C 1
ATOM 1581 O O . MET A 1 195 ? -9.859 4.817 -2.497 1.00 95.62 195 MET A O 1
ATOM 1585 N N . ALA A 1 196 ? -9.443 3.361 -4.158 1.00 93.94 196 ALA A N 1
ATOM 1586 C CA . ALA A 1 196 ? -9.016 4.348 -5.144 1.00 93.94 196 ALA A CA 1
ATOM 1587 C C . ALA A 1 196 ? -10.150 5.306 -5.552 1.00 93.94 196 ALA A C 1
ATOM 1589 O O . ALA A 1 196 ? -9.911 6.471 -5.877 1.00 93.94 196 ALA A O 1
ATOM 1590 N N . ALA A 1 197 ? -11.408 4.862 -5.473 1.00 95.94 197 ALA A N 1
ATOM 1591 C CA . ALA A 1 197 ? -12.571 5.704 -5.741 1.00 95.94 197 ALA A CA 1
ATOM 1592 C C . ALA A 1 197 ? -12.776 6.821 -4.699 1.00 95.94 197 ALA A C 1
ATOM 1594 O O . ALA A 1 197 ? -13.497 7.787 -4.974 1.00 95.94 197 ALA A O 1
ATOM 1595 N N . ARG A 1 198 ? -12.155 6.721 -3.514 1.00 93.25 198 ARG A N 1
ATOM 1596 C CA . ARG A 1 198 ? -12.386 7.648 -2.399 1.00 93.25 198 ARG A CA 1
ATOM 1597 C C . ARG A 1 198 ? -11.900 9.067 -2.729 1.00 93.25 198 ARG A C 1
ATOM 1599 O O . ARG A 1 198 ? -10.769 9.230 -3.190 1.00 93.25 198 ARG A O 1
ATOM 1606 N N . PRO A 1 199 ? -12.673 10.118 -2.389 1.00 94.62 199 PRO A N 1
ATOM 1607 C CA . PRO A 1 199 ? -12.253 11.505 -2.606 1.00 94.62 199 PRO A CA 1
ATOM 1608 C C . PRO A 1 199 ? -10.920 11.858 -1.937 1.00 94.62 199 PRO A C 1
ATOM 1610 O O . PRO A 1 199 ? -10.140 12.626 -2.492 1.00 94.62 199 PRO A O 1
ATOM 1613 N N . SER A 1 200 ? -10.636 11.272 -0.767 1.00 88.75 200 SER A N 1
ATOM 1614 C CA . SER A 1 200 ? -9.368 11.473 -0.061 1.00 88.75 200 SER A CA 1
ATOM 1615 C C . SER A 1 200 ? -8.175 10.972 -0.874 1.00 88.75 200 SER A C 1
ATOM 1617 O O . SER A 1 200 ? -7.172 11.670 -0.950 1.00 88.75 200 SER A O 1
ATOM 1619 N N . TRP A 1 201 ? -8.299 9.811 -1.525 1.00 88.94 201 TRP A N 1
ATOM 1620 C CA . TRP A 1 201 ? -7.238 9.259 -2.367 1.00 88.94 201 TRP A CA 1
ATOM 1621 C C . TRP A 1 201 ? -7.015 10.093 -3.626 1.00 88.94 201 TRP A C 1
ATOM 1623 O O . TRP A 1 201 ? -5.879 10.423 -3.951 1.00 88.94 201 TRP A O 1
ATOM 1633 N N . LYS A 1 202 ? -8.096 10.498 -4.300 1.00 89.25 202 LYS A N 1
ATOM 1634 C CA . LYS A 1 202 ? -8.009 11.355 -5.492 1.00 89.25 202 LYS A CA 1
ATOM 1635 C C . LYS A 1 202 ? -7.317 12.677 -5.178 1.00 89.25 202 LYS A C 1
ATOM 1637 O O . LYS A 1 202 ? -6.321 13.008 -5.807 1.00 89.25 202 LYS A O 1
ATOM 1642 N N . ARG A 1 203 ? -7.756 13.354 -4.109 1.00 87.25 203 ARG A N 1
ATOM 1643 C CA . ARG A 1 203 ? -7.128 14.593 -3.631 1.00 87.25 203 ARG A CA 1
ATOM 1644 C C . ARG A 1 203 ? -5.655 14.395 -3.304 1.00 87.25 203 ARG A C 1
ATOM 1646 O O . ARG A 1 203 ? -4.833 15.255 -3.600 1.00 87.25 203 ARG A O 1
ATOM 1653 N N . SER A 1 204 ? -5.331 13.272 -2.672 1.00 85.50 204 SER A N 1
ATOM 1654 C CA . SER A 1 204 ? -3.955 12.872 -2.448 1.00 85.50 204 SER A CA 1
ATOM 1655 C C . SER A 1 204 ? -3.204 12.818 -3.790 1.00 85.50 204 SER A C 1
ATOM 1657 O O . SER A 1 204 ? -2.248 13.568 -3.972 1.00 85.50 204 SER A O 1
ATOM 1659 N N . MET A 1 205 ? -3.651 12.028 -4.763 1.00 83.44 205 MET A N 1
ATOM 1660 C CA . MET A 1 205 ? -2.980 11.923 -6.066 1.00 83.44 205 MET A CA 1
ATOM 1661 C C . MET A 1 205 ? -2.845 13.261 -6.806 1.00 83.44 205 MET A C 1
ATOM 1663 O O . MET A 1 205 ? -1.785 13.501 -7.382 1.00 83.44 205 MET A O 1
ATOM 1667 N N . ASP A 1 206 ? -3.826 14.159 -6.707 1.00 84.12 206 ASP A N 1
ATOM 1668 C CA . ASP A 1 206 ? -3.752 15.512 -7.279 1.00 84.12 206 ASP A CA 1
ATOM 1669 C C . ASP A 1 206 ? -2.625 16.340 -6.644 1.00 84.12 206 ASP A C 1
ATOM 1671 O O . ASP A 1 206 ? -1.826 16.964 -7.344 1.00 84.12 206 ASP A O 1
ATOM 1675 N N . ILE A 1 207 ? -2.503 16.305 -5.311 1.00 81.00 207 ILE A N 1
ATOM 1676 C CA . ILE A 1 207 ? -1.408 16.976 -4.594 1.00 81.00 207 ILE A CA 1
ATOM 1677 C C . ILE A 1 207 ? -0.062 16.40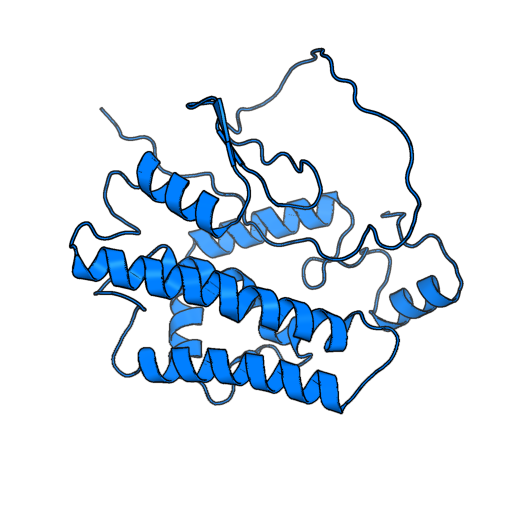8 -5.036 1.00 81.00 207 ILE A C 1
ATOM 1679 O O . ILE A 1 207 ? 0.875 17.162 -5.292 1.00 81.00 207 ILE A O 1
ATOM 1683 N N . ARG A 1 208 ? 0.050 15.078 -5.135 1.00 78.44 208 ARG A N 1
ATOM 1684 C CA . ARG A 1 208 ? 1.283 14.444 -5.612 1.00 78.44 208 ARG A CA 1
ATOM 1685 C C . ARG A 1 208 ? 1.603 14.883 -7.036 1.00 78.44 208 ARG A C 1
ATOM 1687 O O . ARG A 1 208 ? 2.758 15.180 -7.301 1.00 78.44 208 ARG A O 1
ATOM 1694 N N . ALA A 1 209 ? 0.620 14.922 -7.931 1.00 75.62 209 ALA A N 1
ATOM 1695 C CA . ALA A 1 209 ? 0.820 15.358 -9.309 1.00 75.62 209 ALA A CA 1
ATOM 1696 C C . ALA A 1 209 ? 1.344 16.803 -9.380 1.00 75.62 209 ALA A C 1
ATOM 1698 O O . ALA A 1 209 ? 2.314 17.058 -10.087 1.00 75.62 209 ALA A O 1
ATOM 1699 N N . GLY A 1 210 ? 0.781 17.719 -8.585 1.00 74.75 210 GLY A N 1
ATOM 1700 C CA . GLY A 1 210 ? 1.287 19.093 -8.484 1.00 74.75 210 GLY A CA 1
ATOM 1701 C C . GLY A 1 210 ? 2.743 19.154 -8.010 1.00 74.75 210 GLY A C 1
ATOM 1702 O O . GLY A 1 210 ? 3.572 19.794 -8.648 1.00 74.75 210 GLY A O 1
ATOM 1703 N N . LEU A 1 211 ? 3.085 18.408 -6.955 1.00 75.81 211 LEU A N 1
ATOM 1704 C CA . LEU A 1 211 ? 4.457 18.357 -6.428 1.00 75.81 211 LEU A CA 1
ATOM 1705 C C . LEU A 1 211 ? 5.460 17.738 -7.413 1.00 75.81 211 LEU A C 1
ATOM 1707 O O . LEU A 1 211 ? 6.620 18.136 -7.435 1.00 75.81 211 LEU A O 1
ATOM 1711 N N . MET A 1 212 ? 5.034 16.759 -8.217 1.00 69.19 212 MET A N 1
ATOM 1712 C CA . MET A 1 212 ? 5.871 16.199 -9.283 1.00 69.19 212 MET A CA 1
ATOM 1713 C C . MET A 1 212 ? 6.113 17.229 -10.383 1.00 69.19 212 MET A C 1
ATOM 1715 O O . MET A 1 212 ? 7.246 17.395 -10.827 1.00 69.19 212 MET A O 1
ATOM 1719 N N . GLN A 1 213 ? 5.068 17.956 -10.781 1.00 70.69 213 GLN A N 1
ATOM 1720 C CA . GLN A 1 213 ? 5.163 18.993 -11.801 1.00 70.69 213 GLN A CA 1
ATOM 1721 C C . GLN A 1 213 ? 6.069 20.153 -11.367 1.00 70.69 213 GLN A C 1
ATOM 1723 O O . GLN A 1 213 ? 6.882 20.606 -12.165 1.00 70.69 213 GLN A O 1
ATOM 1728 N N . GLU A 1 214 ? 5.983 20.593 -10.109 1.00 72.88 214 GLU A N 1
ATOM 1729 C CA . GLU A 1 214 ? 6.885 21.605 -9.529 1.00 72.88 214 GLU A CA 1
ATOM 1730 C C . GLU A 1 214 ? 8.362 21.191 -9.599 1.00 72.88 214 GLU A C 1
ATOM 1732 O O . GLU A 1 214 ? 9.248 22.039 -9.649 1.00 72.88 214 GLU A O 1
ATOM 1737 N N . GLN A 1 215 ? 8.631 19.885 -9.620 1.00 65.75 215 GLN A N 1
ATOM 1738 C CA . GLN A 1 215 ? 9.971 19.315 -9.741 1.00 65.75 215 GLN A CA 1
ATOM 1739 C C . GLN A 1 215 ? 10.330 18.956 -11.190 1.00 65.75 215 GLN A C 1
ATOM 1741 O O . GLN A 1 215 ? 11.340 18.297 -11.415 1.00 65.75 215 GLN A O 1
ATOM 1746 N N . GLY A 1 216 ? 9.498 19.323 -12.170 1.00 68.94 216 GLY A N 1
ATOM 1747 C CA . GLY A 1 216 ? 9.695 18.973 -13.577 1.00 68.94 216 GLY A CA 1
ATOM 1748 C C . GLY A 1 216 ? 9.680 17.464 -13.838 1.00 68.94 216 GLY A C 1
ATOM 1749 O O . GLY A 1 216 ? 10.343 16.999 -14.765 1.00 68.94 216 GLY A O 1
ATOM 1750 N N . LEU A 1 217 ? 8.961 16.683 -13.023 1.00 66.56 217 LEU A N 1
ATOM 1751 C CA . LEU A 1 217 ? 8.850 15.227 -13.130 1.00 66.56 217 LEU A CA 1
ATOM 1752 C C . LEU A 1 217 ? 7.499 14.802 -13.724 1.00 66.56 217 LEU A C 1
ATOM 1754 O O . LEU A 1 217 ? 6.447 15.375 -13.454 1.00 66.56 217 LEU A O 1
ATOM 1758 N N . GLU A 1 218 ? 7.520 13.734 -14.510 1.00 62.44 218 GLU A N 1
ATOM 1759 C CA . GLU A 1 218 ? 6.354 13.064 -15.064 1.00 62.44 218 GLU A CA 1
ATOM 1760 C C . GLU A 1 218 ? 5.597 12.296 -13.971 1.00 62.44 218 GLU A C 1
ATOM 1762 O O . GLU A 1 218 ? 6.156 11.478 -13.237 1.00 62.44 218 GLU A O 1
ATOM 1767 N N . ASN A 1 219 ? 4.280 12.494 -13.902 1.00 55.88 219 ASN A N 1
ATOM 1768 C CA . ASN A 1 219 ? 3.436 11.980 -12.818 1.00 55.88 219 ASN A CA 1
ATOM 1769 C C . ASN A 1 219 ? 3.431 10.444 -12.680 1.00 55.88 219 ASN A C 1
ATOM 1771 O O . ASN A 1 219 ? 3.362 9.911 -11.559 1.00 55.88 219 ASN A O 1
ATOM 1775 N N . ALA A 1 220 ? 3.498 9.728 -13.806 1.00 54.66 220 ALA A N 1
ATOM 1776 C CA . ALA A 1 220 ? 3.385 8.269 -13.875 1.00 54.66 220 ALA A CA 1
ATOM 1777 C C . ALA A 1 220 ? 4.692 7.539 -13.522 1.00 54.66 220 ALA A C 1
ATOM 1779 O O . ALA A 1 220 ? 4.661 6.462 -12.932 1.00 54.66 220 ALA A O 1
ATOM 1780 N N . THR A 1 221 ? 5.842 8.144 -13.808 1.00 55.16 221 THR A N 1
ATOM 1781 C CA . THR A 1 221 ? 7.144 7.462 -13.744 1.00 55.16 221 THR A CA 1
ATOM 1782 C C . THR A 1 221 ? 8.138 8.150 -12.808 1.00 55.16 221 THR A C 1
ATOM 1784 O O . THR A 1 221 ? 9.105 7.521 -12.390 1.00 55.16 221 THR A O 1
ATOM 1787 N N . GLY A 1 222 ? 7.917 9.423 -12.455 1.00 57.66 222 GLY A N 1
ATOM 1788 C CA . GLY A 1 222 ? 8.897 10.252 -11.745 1.00 57.66 222 GLY A CA 1
ATOM 1789 C C . GLY A 1 222 ? 10.107 10.634 -12.605 1.00 57.66 222 GLY A C 1
ATOM 1790 O O . GLY A 1 222 ? 11.110 11.099 -12.075 1.00 57.66 222 GLY A O 1
ATOM 1791 N N . ARG A 1 223 ? 10.037 10.411 -13.923 1.00 64.06 223 ARG A N 1
ATOM 1792 C CA . ARG A 1 223 ? 11.070 10.749 -14.911 1.00 64.06 223 ARG A CA 1
ATOM 1793 C C . ARG A 1 223 ? 11.052 12.249 -15.211 1.00 64.06 223 ARG A C 1
ATOM 1795 O O . ARG A 1 223 ? 9.964 12.808 -15.242 1.00 64.06 223 ARG A O 1
ATOM 1802 N N . PRO A 1 224 ? 12.182 12.909 -15.514 1.00 62.38 224 PRO A N 1
ATOM 1803 C CA . PRO A 1 224 ? 12.151 14.307 -15.936 1.00 62.38 224 PRO A CA 1
ATOM 1804 C C . PRO A 1 224 ? 11.242 14.505 -17.159 1.00 62.38 224 PRO A C 1
ATOM 1806 O O . PRO A 1 224 ? 11.397 13.824 -18.177 1.00 62.38 224 PRO A O 1
ATOM 1809 N N . GLY A 1 225 ? 10.304 15.446 -17.065 1.00 61.47 225 GLY A N 1
ATOM 1810 C CA . GLY A 1 225 ? 9.263 15.704 -18.063 1.00 61.47 225 GLY A CA 1
ATOM 1811 C C . GLY A 1 225 ? 9.789 16.206 -19.410 1.00 61.47 225 GLY A C 1
ATOM 1812 O O . GLY A 1 225 ? 9.060 16.181 -20.397 1.00 61.47 225 GLY A O 1
ATOM 1813 N N . ARG A 1 226 ? 11.068 16.608 -19.479 1.00 66.50 226 ARG A N 1
ATOM 1814 C CA . ARG A 1 226 ? 11.734 16.998 -20.731 1.00 66.50 226 ARG A CA 1
ATOM 1815 C C . ARG A 1 226 ? 11.894 15.840 -21.718 1.00 66.50 226 ARG A C 1
ATOM 1817 O O . ARG A 1 226 ? 12.007 16.072 -22.916 1.00 66.50 226 ARG A O 1
ATOM 1824 N N . PHE A 1 227 ? 11.905 14.603 -21.227 1.00 66.44 227 PHE A N 1
ATOM 1825 C CA . PHE A 1 227 ? 11.991 13.422 -22.073 1.00 66.44 227 PHE A CA 1
ATOM 1826 C C . PHE A 1 227 ? 10.573 12.965 -22.440 1.00 66.44 227 PHE A C 1
ATOM 1828 O O . PHE A 1 227 ? 9.692 12.892 -21.585 1.00 66.44 227 PHE A O 1
ATOM 1835 N N . LYS A 1 228 ? 10.334 12.520 -23.673 1.00 63.56 228 LYS A N 1
ATOM 1836 C CA . LYS A 1 228 ? 9.017 12.042 -24.145 1.00 63.56 228 LYS A CA 1
ATOM 1837 C C . LYS A 1 228 ? 8.822 10.536 -23.993 1.00 63.56 228 LYS A C 1
ATOM 1839 O O . LYS A 1 228 ? 7.690 10.072 -23.953 1.00 63.56 228 LYS A O 1
ATOM 1844 N N . SER A 1 229 ? 9.907 9.768 -23.876 1.00 61.88 229 SER A N 1
ATOM 1845 C CA . SER A 1 229 ? 9.845 8.325 -23.605 1.00 61.88 229 SER A CA 1
ATOM 1846 C C . SER A 1 229 ? 10.966 7.824 -22.688 1.00 61.88 229 SER A C 1
ATOM 1848 O O . SER A 1 229 ? 12.005 8.470 -22.517 1.00 61.88 229 SER A O 1
ATOM 1850 N N . HIS A 1 230 ? 10.783 6.631 -22.114 1.00 58.09 230 HIS A N 1
ATOM 1851 C CA . HIS A 1 230 ? 11.841 5.961 -21.346 1.00 58.09 230 HIS A CA 1
ATOM 1852 C C . HIS A 1 230 ? 13.062 5.616 -22.211 1.00 58.09 230 HIS A C 1
ATOM 1854 O O . HIS A 1 230 ? 14.189 5.628 -21.726 1.00 58.09 230 HIS A O 1
ATOM 1860 N N . GLN A 1 231 ? 12.858 5.347 -23.504 1.00 62.84 231 GLN A N 1
ATOM 1861 C CA . GLN A 1 231 ? 13.944 5.127 -24.464 1.00 62.84 231 GLN A CA 1
ATOM 1862 C C . GLN A 1 231 ? 14.781 6.388 -24.685 1.00 62.84 231 GLN A C 1
ATOM 1864 O O . GLN A 1 231 ? 16.003 6.305 -24.688 1.00 62.84 231 GLN A O 1
ATOM 1869 N N . GLU A 1 232 ? 14.139 7.547 -24.814 1.00 70.56 232 GLU A N 1
ATOM 1870 C CA . GLU A 1 232 ? 14.822 8.836 -24.968 1.00 70.56 232 GLU A CA 1
ATOM 1871 C C . GLU A 1 232 ? 15.620 9.201 -23.712 1.00 70.56 232 GLU A C 1
ATOM 1873 O O . GLU A 1 232 ? 16.781 9.588 -23.798 1.00 70.56 232 GLU A O 1
ATOM 1878 N N . TYR A 1 233 ? 15.036 8.970 -22.533 1.00 63.69 233 TYR A N 1
ATOM 1879 C CA . TYR A 1 233 ? 15.736 9.135 -21.260 1.00 63.69 233 TYR A CA 1
ATOM 1880 C C . TYR A 1 233 ? 16.966 8.219 -21.151 1.00 63.69 233 TYR A C 1
ATOM 1882 O O . TYR A 1 233 ? 18.048 8.666 -20.773 1.00 63.69 233 TYR A O 1
ATOM 1890 N N . LYS A 1 234 ? 16.836 6.944 -21.541 1.00 64.38 234 LYS A N 1
ATOM 1891 C CA . LYS A 1 234 ? 17.966 6.002 -21.581 1.00 64.38 234 LYS A CA 1
ATOM 1892 C C . LYS A 1 234 ? 19.042 6.411 -22.582 1.00 64.38 234 LYS A C 1
ATOM 1894 O O . LYS A 1 234 ? 20.222 6.261 -22.276 1.00 64.38 234 LYS A O 1
ATOM 1899 N N . ALA A 1 235 ? 18.651 6.920 -23.749 1.00 72.81 235 ALA A N 1
ATOM 1900 C CA . ALA A 1 235 ? 19.585 7.405 -24.759 1.00 72.81 235 ALA A CA 1
ATOM 1901 C C . ALA A 1 235 ? 20.393 8.604 -24.242 1.00 72.81 235 ALA A C 1
ATOM 1903 O O . ALA A 1 235 ? 21.609 8.615 -24.403 1.00 72.81 235 ALA A O 1
ATOM 1904 N N . ALA A 1 236 ? 19.752 9.540 -23.536 1.00 69.19 236 ALA A N 1
ATOM 1905 C CA . ALA A 1 236 ? 20.421 10.683 -22.913 1.00 69.19 236 ALA A CA 1
ATOM 1906 C C . ALA A 1 236 ? 21.423 10.262 -21.823 1.00 69.19 236 ALA A C 1
ATOM 1908 O O . ALA A 1 236 ? 22.550 10.756 -21.790 1.00 69.19 236 ALA A O 1
ATOM 1909 N N . ILE A 1 237 ? 21.066 9.286 -20.974 1.00 65.88 237 ILE A N 1
ATOM 1910 C CA . ILE A 1 237 ? 22.007 8.703 -19.997 1.00 65.88 237 ILE A CA 1
ATOM 1911 C C . ILE A 1 237 ? 23.199 8.056 -20.712 1.00 65.88 237 ILE A C 1
ATOM 1913 O O . ILE A 1 237 ? 24.344 8.273 -20.321 1.00 65.88 237 ILE A O 1
ATOM 1917 N N . ALA A 1 238 ? 22.943 7.266 -21.758 1.00 69.38 238 ALA A N 1
ATOM 1918 C CA . ALA A 1 238 ? 23.994 6.597 -22.523 1.00 69.38 238 ALA A CA 1
ATOM 1919 C C . ALA A 1 238 ? 24.908 7.590 -23.264 1.00 69.38 238 ALA A C 1
ATOM 1921 O O . ALA A 1 238 ? 26.096 7.321 -23.423 1.00 69.38 238 ALA A O 1
ATOM 1922 N N . ALA A 1 239 ? 24.371 8.743 -23.670 1.00 75.69 239 ALA A N 1
ATOM 1923 C CA . ALA A 1 239 ? 25.109 9.843 -24.285 1.00 75.69 239 ALA A CA 1
ATOM 1924 C C . ALA A 1 239 ? 25.899 10.700 -23.274 1.00 75.69 239 ALA A C 1
ATOM 1926 O O . ALA A 1 239 ? 26.635 11.596 -23.681 1.00 75.69 239 ALA A O 1
ATOM 1927 N N . GLY A 1 240 ? 25.780 10.427 -21.968 1.00 70.38 240 GLY A N 1
ATOM 1928 C CA . GLY A 1 240 ? 26.452 11.192 -20.916 1.00 70.38 240 GLY A CA 1
ATOM 1929 C C . GLY A 1 240 ? 25.855 12.582 -20.688 1.00 70.38 240 GLY A C 1
ATOM 1930 O O . GLY A 1 240 ? 26.518 13.436 -20.099 1.00 70.38 240 GLY A O 1
ATOM 1931 N N . GLU A 1 241 ? 24.626 12.823 -21.150 1.00 72.06 241 GLU A N 1
ATOM 1932 C CA . GLU A 1 241 ? 23.925 14.083 -20.918 1.00 72.06 241 GLU A CA 1
ATOM 1933 C C . GLU A 1 241 ? 23.601 14.254 -19.431 1.00 72.06 241 GLU A C 1
ATOM 1935 O O . GLU A 1 241 ? 23.261 13.291 -18.731 1.00 72.06 241 GLU A O 1
ATOM 1940 N N . ASP A 1 242 ? 23.648 15.497 -18.940 1.00 61.84 242 ASP A N 1
ATOM 1941 C CA . ASP A 1 242 ? 23.141 15.797 -17.605 1.00 61.84 242 ASP A CA 1
ATOM 1942 C C . ASP A 1 242 ? 21.615 15.677 -17.612 1.00 61.84 242 ASP A C 1
ATOM 1944 O O . ASP A 1 242 ? 20.878 16.582 -18.009 1.00 61.84 242 ASP A O 1
ATOM 1948 N N . THR A 1 243 ? 21.140 14.503 -17.208 1.00 57.69 243 THR A N 1
ATOM 1949 C CA . THR A 1 243 ? 19.717 14.177 -17.099 1.00 57.69 243 THR A CA 1
ATOM 1950 C C . THR A 1 243 ? 19.070 14.710 -15.820 1.00 57.69 243 THR A C 1
ATOM 1952 O O . THR A 1 243 ? 17.884 14.459 -15.600 1.00 57.69 243 THR A O 1
ATOM 1955 N N . THR A 1 244 ? 19.820 15.444 -14.986 1.00 53.00 244 THR A N 1
ATOM 1956 C CA . THR A 1 244 ? 19.327 16.027 -13.729 1.00 53.00 244 THR A CA 1
ATOM 1957 C C . THR A 1 244 ? 18.740 17.427 -13.887 1.00 53.00 244 THR A C 1
ATOM 1959 O O . THR A 1 244 ? 18.022 17.871 -12.992 1.00 53.00 244 THR A O 1
ATOM 1962 N N . GLU A 1 245 ? 18.975 18.095 -15.020 1.00 51.00 245 GLU A N 1
ATOM 1963 C CA . GLU A 1 245 ? 18.319 19.362 -15.350 1.00 51.00 245 GLU A CA 1
ATOM 1964 C C . GLU A 1 245 ? 16.851 19.127 -15.720 1.00 51.00 245 GLU A C 1
ATOM 1966 O O . GLU A 1 245 ? 16.515 18.632 -16.801 1.00 51.00 245 GLU A O 1
ATOM 1971 N N . THR A 1 246 ? 15.970 19.491 -14.798 1.00 45.47 246 THR A N 1
ATOM 1972 C CA . THR A 1 246 ? 14.530 19.629 -15.010 1.00 45.47 246 THR A CA 1
ATOM 1973 C C . THR A 1 246 ? 14.277 21.007 -15.618 1.00 45.47 246 THR A C 1
ATOM 1975 O O . THR A 1 246 ? 14.755 21.996 -15.064 1.00 45.47 246 THR A O 1
ATOM 1978 N N . VAL A 1 247 ? 13.583 21.072 -16.761 1.00 45.66 247 VAL A N 1
ATOM 1979 C CA . VAL A 1 247 ? 13.118 22.349 -17.340 1.00 45.66 247 VAL A CA 1
ATOM 1980 C C . VAL A 1 247 ? 12.050 22.953 -16.441 1.00 45.66 247 VAL A C 1
ATOM 1982 O O . VAL A 1 247 ? 11.166 22.171 -16.020 1.00 45.66 247 VAL A O 1
#

pLDDT: mean 74.05, std 26.24, range [21.69, 98.44]

Radius of gyration: 20.02 Å; Cα contacts (8 Å, |Δi|>4): 235; chains: 1; bounding box: 50×50×46 Å

Mean predicted aligned error: 12.75 Å

Secondary structure (DSSP, 8-state):
-PPPP------------S-SSS---------------S-----EE--BTTB--EEETTTTEEE-SHHHHHHHHHHHH-TT-SS---SHHHHHHHHHHHHHIIIIIHHHHHHHHIIIII-SS--HHHHHHHHHH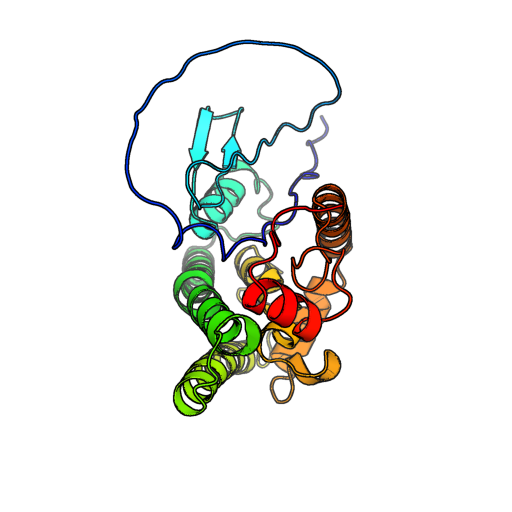HHHHHHHHHHHTTT-SSSSTTS--HHHHHHHHHHTTHHHHHT--GGGTTTT-HHHHHHHHHHHTSHHHHHHHHHHHHHHHHTTB-TTT--BTT-SSHHHHHHHHHTT--TT---

Sequence (247 aa):
MSSPAITGLKPILVWLTRKFGKNTSKGASHPNSNNASTWPNPWKVVVILEELAIEDPNTDLVLWESGAIIQYLIEQYDVNKTLTYDGLKEKHHLNQWLQFQMSGQGPYYGAASWFNVLHHEKLPSVIERYNNQLRRVLGVLDGWLEGKQWLVGDKMTYADLAFLPWNDRIDAVILCAPEEKFAGFPNVQAWHERMAARPSWKRSMDIRAGLMQEQGLENATGRPGRFKSHQEYKAAIAAGEDTTETV

Solvent-accessible surface area (backbone atoms only — not comparable to full-atom values): 15170 Å² total; per-residue (Å²): 138,84,79,84,76,98,77,79,78,76,60,85,85,88,89,90,89,87,78,96,78,77,80,93,81,88,79,93,78,86,85,90,83,90,88,84,88,84,83,93,67,79,70,50,72,52,78,66,81,99,41,69,24,46,37,40,77,90,74,76,43,76,43,55,51,69,72,53,45,50,51,51,48,46,72,73,66,41,79,83,43,72,44,55,64,86,51,73,66,52,42,54,52,38,50,50,47,39,49,46,39,62,71,43,51,52,56,40,46,51,51,24,25,38,47,64,66,68,44,90,64,82,53,67,73,59,40,52,52,28,50,49,50,47,52,49,55,48,49,55,48,20,64,64,26,61,97,43,83,34,92,55,81,93,51,68,31,56,44,52,58,68,46,46,71,60,64,77,36,38,20,73,29,71,72,48,56,78,89,50,55,45,70,96,26,68,47,43,42,55,43,49,50,62,54,57,69,33,69,69,49,48,55,22,52,51,54,41,41,53,58,28,48,78,61,20,23,33,76,89,77,66,44,50,53,85,44,93,43,73,67,54,47,50,49,38,56,74,70,68,48,79,79,79,73,53,112

Nearest PDB structures (foldseek):
  4zb8-assembly1_A  TM=9.267E-01  e=1.257E-11  Phanerodontia chrysosporium
  4zb6-assembly2_C  TM=9.109E-01  e=1.133E-11  Phanerodontia chrysosporium
  4zba-assembly2_C  TM=9.141E-01  e=5.671E-11  Phanerodontia chrysosporium
  3gx0-assembly1_A-2  TM=8.955E-01  e=2.518E-09  Escherichia coli K-12
  5hfk-assembly1_B  TM=8.965E-01  e=3.816E-09  Escherichia coli K-12